Protein AF-A0A252CQ35-F1 (afdb_monomer)

Mean predicted aligned error: 10.53 Å

Structure (mmCIF, N/CA/C/O backbone):
data_AF-A0A252CQ35-F1
#
_entry.id   AF-A0A252CQ35-F1
#
loop_
_atom_site.group_PDB
_atom_site.id
_atom_site.type_symbol
_atom_site.label_atom_id
_atom_site.label_alt_id
_atom_site.label_comp_id
_atom_site.label_asym_id
_atom_site.label_entity_id
_atom_site.label_seq_id
_atom_site.pdbx_PDB_ins_code
_atom_site.Cartn_x
_atom_site.Cartn_y
_atom_site.Cartn_z
_atom_site.occupancy
_atom_site.B_iso_or_equiv
_atom_site.auth_seq_id
_atom_site.auth_comp_id
_atom_site.auth_asym_id
_atom_site.auth_atom_id
_atom_site.pdbx_PDB_model_num
ATOM 1 N N . MET A 1 1 ? -7.208 46.423 -4.625 1.00 32.00 1 MET A N 1
ATOM 2 C CA . MET A 1 1 ? -6.213 45.373 -4.926 1.00 32.00 1 MET A CA 1
ATOM 3 C C . MET A 1 1 ? -6.779 44.049 -4.444 1.00 32.00 1 MET A C 1
ATOM 5 O O . MET A 1 1 ? -6.640 43.701 -3.281 1.00 32.00 1 MET A O 1
ATOM 9 N N . THR A 1 2 ? -7.539 43.388 -5.306 1.00 29.42 2 THR A N 1
ATOM 10 C CA . THR A 1 2 ? -8.160 42.085 -5.059 1.00 29.42 2 THR A CA 1
ATOM 11 C C . THR A 1 2 ? -7.148 41.013 -5.438 1.00 29.42 2 THR A C 1
ATOM 13 O O . THR A 1 2 ? -6.734 40.934 -6.590 1.00 29.42 2 THR A O 1
ATOM 16 N N . ALA A 1 3 ? -6.681 40.258 -4.445 1.00 33.31 3 ALA A N 1
ATOM 17 C CA . ALA A 1 3 ? -5.779 39.139 -4.659 1.00 33.31 3 ALA A CA 1
ATOM 18 C C . ALA A 1 3 ? -6.553 38.004 -5.332 1.00 33.31 3 ALA A C 1
ATOM 20 O O . ALA A 1 3 ? -7.503 37.466 -4.763 1.00 33.31 3 ALA A O 1
ATOM 21 N N . ASP A 1 4 ? -6.141 37.682 -6.550 1.00 31.95 4 ASP A N 1
ATOM 22 C CA . ASP A 1 4 ? -6.621 36.543 -7.311 1.00 31.95 4 ASP A CA 1
ATOM 23 C C . ASP A 1 4 ? -6.099 35.270 -6.629 1.00 31.95 4 ASP A C 1
ATOM 25 O O . ASP A 1 4 ? -4.898 34.985 -6.621 1.00 31.95 4 ASP A O 1
ATOM 29 N N . VAL A 1 5 ? -6.986 34.537 -5.956 1.00 37.34 5 VAL A N 1
ATOM 30 C CA . VAL A 1 5 ? -6.655 33.228 -5.388 1.00 37.34 5 VAL A CA 1
ATOM 31 C C . VAL A 1 5 ? -6.757 32.234 -6.533 1.00 37.34 5 VAL A C 1
ATOM 33 O O . VAL A 1 5 ? -7.799 31.622 -6.750 1.00 37.34 5 VAL A O 1
ATOM 36 N N . THR A 1 6 ? -5.669 32.078 -7.288 1.00 36.12 6 THR A N 1
ATOM 37 C CA . THR A 1 6 ? -5.527 30.973 -8.236 1.00 36.12 6 THR A CA 1
ATOM 38 C C . THR A 1 6 ? -5.576 29.673 -7.437 1.00 36.12 6 THR A C 1
ATOM 40 O O . THR A 1 6 ? -4.592 29.251 -6.825 1.00 36.12 6 THR A O 1
ATOM 43 N N . THR A 1 7 ? -6.742 29.033 -7.402 1.00 37.03 7 THR A N 1
ATOM 44 C CA . THR A 1 7 ? -6.873 27.636 -7.002 1.00 37.03 7 THR A CA 1
ATOM 45 C C . THR A 1 7 ? -6.036 26.822 -7.976 1.00 37.03 7 THR A C 1
ATOM 47 O O . THR A 1 7 ? -6.460 26.563 -9.100 1.00 37.03 7 THR A O 1
ATOM 50 N N . ALA A 1 8 ? -4.814 26.478 -7.577 1.00 40.88 8 ALA A N 1
ATOM 51 C CA . ALA A 1 8 ? -3.984 25.550 -8.319 1.00 40.88 8 ALA A CA 1
ATOM 52 C C . ALA A 1 8 ? -4.738 24.218 -8.392 1.00 40.88 8 ALA A C 1
ATOM 54 O O . ALA A 1 8 ? -4.815 23.488 -7.403 1.00 40.88 8 ALA A O 1
ATOM 55 N N . THR A 1 9 ? -5.339 23.931 -9.547 1.00 48.03 9 THR A N 1
ATOM 56 C CA . THR A 1 9 ? -5.836 22.597 -9.872 1.00 48.03 9 THR A CA 1
ATOM 57 C C . THR A 1 9 ? -4.665 21.643 -9.661 1.00 48.03 9 THR A C 1
ATOM 59 O O . THR A 1 9 ? -3.623 21.840 -10.292 1.00 48.03 9 THR A O 1
ATOM 62 N N . PRO A 1 10 ? -4.760 20.668 -8.742 1.00 55.09 10 PRO A N 1
ATOM 63 C CA . PRO A 1 10 ? -3.650 19.765 -8.507 1.00 55.09 10 PRO A CA 1
ATOM 64 C C . PRO A 1 10 ? -3.379 19.023 -9.811 1.00 55.09 10 PRO A C 1
ATOM 66 O O . PRO A 1 10 ? -4.312 18.521 -10.441 1.00 55.09 10 PRO A O 1
ATOM 69 N N . ASP A 1 11 ? -2.118 18.979 -10.231 1.00 63.88 11 ASP A N 1
ATOM 70 C CA . ASP A 1 11 ? -1.722 18.264 -11.439 1.00 63.88 11 ASP A CA 1
ATOM 71 C C . ASP A 1 11 ? -1.770 16.747 -11.180 1.00 63.88 11 ASP A C 1
ATOM 73 O O . ASP A 1 11 ? -0.770 16.068 -10.937 1.00 63.88 11 ASP A O 1
ATOM 77 N N . PHE A 1 12 ? -2.993 16.212 -11.167 1.00 79.56 12 PHE A N 1
ATOM 78 C CA . PHE A 1 12 ? -3.287 14.787 -11.050 1.00 79.56 12 PHE A CA 1
ATOM 79 C C . PHE A 1 12 ? -2.938 14.019 -12.336 1.00 79.56 12 PHE A C 1
ATOM 81 O O . PHE A 1 12 ? -3.020 12.783 -12.348 1.00 79.56 12 PHE A O 1
ATOM 88 N N . ALA A 1 13 ? -2.537 14.711 -13.412 1.00 86.50 13 ALA A N 1
ATOM 89 C CA . ALA A 1 13 ? -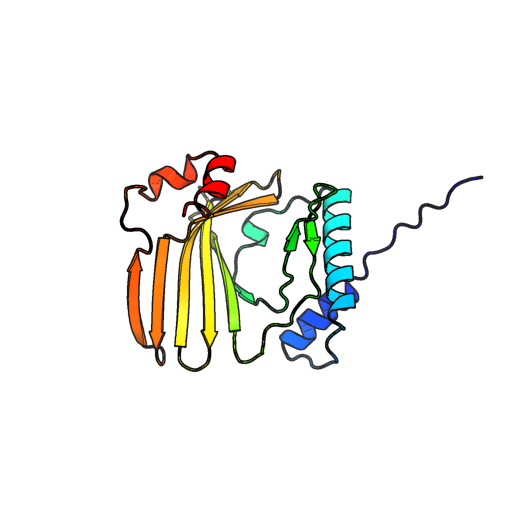2.170 14.073 -14.670 1.00 86.50 13 ALA A CA 1
ATOM 90 C C . ALA A 1 13 ? -0.930 13.192 -14.485 1.00 86.50 13 ALA A C 1
ATOM 92 O O . ALA A 1 13 ? -0.919 12.057 -14.959 1.00 86.50 13 ALA A O 1
ATOM 93 N N . ALA A 1 14 ? 0.055 13.643 -13.699 1.00 89.19 14 ALA A N 1
ATOM 94 C CA . ALA A 1 14 ? 1.239 12.845 -13.374 1.00 89.19 14 ALA A CA 1
ATOM 95 C C . ALA A 1 14 ? 0.885 11.539 -12.632 1.00 89.19 14 ALA A C 1
ATOM 97 O O . ALA A 1 14 ? 1.401 10.473 -12.976 1.00 89.19 14 ALA A O 1
ATOM 98 N N . LEU A 1 15 ? -0.036 11.588 -11.658 1.00 90.88 15 LEU A N 1
ATOM 99 C CA . LEU A 1 15 ? -0.482 10.392 -10.927 1.00 90.88 15 LEU A CA 1
ATOM 100 C C . LEU A 1 15 ? -1.236 9.419 -11.843 1.00 90.88 15 LEU A C 1
ATOM 102 O O . LEU A 1 15 ? -0.993 8.211 -11.798 1.00 90.88 15 LEU A O 1
ATOM 106 N N . SER A 1 16 ? -2.108 9.949 -12.703 1.00 90.19 16 SER A N 1
ATOM 107 C CA . SER A 1 16 ? -2.887 9.162 -13.667 1.00 90.19 16 SER A CA 1
ATOM 108 C C . SER A 1 16 ? -1.983 8.501 -14.712 1.00 90.19 16 SER A C 1
ATOM 110 O O . SER A 1 16 ? -2.096 7.301 -14.961 1.00 90.19 16 SER A O 1
ATOM 112 N N . GLN A 1 17 ? -1.015 9.247 -15.249 1.00 90.69 17 GLN A N 1
ATOM 113 C CA . GLN A 1 17 ? -0.009 8.746 -16.184 1.00 90.69 17 GLN A CA 1
ATOM 114 C C . GLN A 1 17 ? 0.849 7.642 -15.557 1.00 90.69 17 GLN A C 1
ATOM 116 O O . GLN A 1 17 ? 1.086 6.604 -16.183 1.00 90.69 17 GLN A O 1
ATOM 121 N N . ALA A 1 18 ? 1.308 7.830 -14.315 1.00 90.62 18 ALA A N 1
ATOM 122 C CA . ALA A 1 18 ? 2.063 6.802 -13.607 1.00 90.62 18 ALA A CA 1
ATOM 123 C C . ALA A 1 18 ? 1.224 5.529 -13.408 1.00 90.62 18 ALA A C 1
ATOM 125 O O . ALA A 1 18 ? 1.717 4.430 -13.667 1.00 90.62 18 ALA A O 1
ATOM 126 N N . ALA A 1 19 ? -0.046 5.661 -13.010 1.00 89.00 19 ALA A N 1
ATOM 127 C CA . ALA A 1 19 ? -0.948 4.524 -12.842 1.00 89.00 19 ALA A CA 1
ATOM 128 C C . ALA A 1 19 ? -1.164 3.750 -14.156 1.00 89.00 19 ALA A C 1
ATOM 130 O O . ALA A 1 19 ? -1.002 2.528 -14.161 1.00 89.00 19 ALA A O 1
ATOM 131 N N . ALA A 1 20 ? -1.445 4.445 -15.263 1.00 89.75 20 ALA A N 1
ATOM 132 C CA . ALA A 1 20 ? -1.596 3.852 -16.596 1.00 89.75 20 ALA A CA 1
ATOM 133 C C . ALA A 1 20 ? -0.328 3.095 -17.032 1.00 89.75 20 ALA A C 1
ATOM 135 O O . ALA A 1 20 ? -0.372 1.918 -17.404 1.00 89.75 20 ALA A O 1
ATOM 136 N N . THR A 1 21 ? 0.843 3.716 -16.856 1.00 89.19 21 THR A N 1
ATOM 137 C CA . THR A 1 21 ? 2.128 3.096 -17.215 1.00 89.19 21 THR A CA 1
ATOM 138 C C . THR A 1 21 ? 2.398 1.820 -16.398 1.00 89.19 21 THR A C 1
ATOM 140 O O . THR A 1 21 ? 2.922 0.834 -16.924 1.00 89.19 21 THR A O 1
ATOM 143 N N . TYR A 1 22 ? 2.010 1.792 -15.115 1.00 85.44 22 TYR A N 1
ATOM 144 C CA . TYR A 1 22 ? 2.132 0.603 -14.255 1.00 85.44 22 TYR A CA 1
ATOM 145 C C . TYR A 1 22 ? 1.110 -0.500 -14.560 1.00 85.44 22 TYR A C 1
ATOM 147 O O . TYR A 1 22 ? 1.371 -1.666 -14.240 1.00 85.44 22 TYR A O 1
ATOM 155 N N . ARG A 1 23 ? -0.026 -0.153 -15.178 1.00 86.12 23 ARG A N 1
ATOM 156 C CA . ARG A 1 23 ? -1.028 -1.105 -15.687 1.00 86.12 23 ARG A CA 1
ATOM 157 C C . ARG A 1 23 ? -0.645 -1.718 -17.035 1.00 86.12 23 ARG A C 1
ATOM 159 O O . ARG A 1 23 ? -1.243 -2.710 -17.427 1.00 86.12 23 ARG A O 1
ATOM 166 N N . GLY A 1 24 ? 0.392 -1.195 -17.690 1.00 84.69 24 GLY A N 1
ATOM 167 C CA . GLY A 1 24 ? 0.879 -1.703 -18.974 1.00 84.69 24 GLY A CA 1
ATOM 168 C C . GLY A 1 24 ? 0.328 -0.954 -20.186 1.00 84.69 24 GLY A C 1
ATOM 169 O O . GLY A 1 24 ? 0.585 -1.376 -21.305 1.00 84.69 24 GLY A O 1
ATOM 170 N N . GLU A 1 25 ? -0.347 0.179 -19.982 1.00 85.56 25 GLU A N 1
ATOM 171 C CA . GLU A 1 25 ? -0.936 1.012 -21.047 1.00 85.56 25 GLU A CA 1
ATOM 172 C C . GLU A 1 25 ? 0.122 1.804 -21.854 1.00 85.56 25 GLU A C 1
ATOM 174 O O . GLU A 1 25 ? -0.207 2.612 -22.716 1.00 85.56 25 GLU A O 1
ATOM 179 N N . GLY A 1 26 ? 1.413 1.556 -21.606 1.00 79.00 26 GLY A N 1
ATOM 180 C CA . GLY A 1 26 ? 2.525 2.259 -22.245 1.00 79.00 26 GLY A CA 1
ATOM 181 C C . GLY A 1 26 ? 2.774 3.651 -21.657 1.00 79.00 26 GLY A C 1
ATOM 182 O O . GLY A 1 26 ? 2.196 4.035 -20.645 1.00 79.00 26 GLY A O 1
ATOM 183 N N . GLY A 1 27 ? 3.694 4.395 -22.272 1.00 84.50 27 GLY A N 1
ATOM 184 C CA . GLY A 1 27 ? 4.054 5.751 -21.851 1.00 84.50 27 GLY A CA 1
ATOM 185 C C . GLY A 1 27 ? 5.332 5.853 -21.014 1.00 84.50 27 GLY A C 1
ATOM 186 O O . GLY A 1 27 ? 5.916 4.869 -20.552 1.00 84.50 27 GLY A O 1
ATOM 187 N N . LYS A 1 28 ? 5.810 7.091 -20.863 1.00 88.00 28 LYS A N 1
ATOM 188 C CA . LYS A 1 28 ? 6.996 7.421 -20.067 1.00 88.00 28 LYS A CA 1
ATOM 189 C C . LYS A 1 28 ? 6.586 7.621 -18.611 1.00 88.00 28 LYS A C 1
ATOM 191 O O . LYS A 1 28 ? 5.657 8.381 -18.346 1.00 88.00 28 LYS A O 1
ATOM 196 N N . LEU A 1 29 ? 7.303 6.994 -17.675 1.00 89.38 29 LEU A N 1
ATOM 197 C CA . LEU A 1 29 ? 7.096 7.269 -16.254 1.00 89.38 29 LEU A CA 1
ATOM 198 C C . LEU A 1 29 ? 7.465 8.732 -15.949 1.00 89.38 29 LEU A C 1
ATOM 200 O O . LEU A 1 29 ? 8.538 9.183 -16.372 1.00 89.38 29 LEU A O 1
ATOM 204 N N . PRO A 1 30 ? 6.631 9.454 -15.182 1.00 91.44 30 PRO A N 1
ATOM 205 C CA . PRO A 1 30 ? 6.998 10.746 -14.617 1.00 91.44 30 PRO A CA 1
ATOM 206 C C . PRO A 1 30 ? 8.313 10.676 -13.836 1.00 91.44 30 PRO A C 1
ATOM 208 O O . PRO A 1 30 ? 8.673 9.628 -13.288 1.00 91.44 30 PRO A O 1
ATOM 211 N N . SER A 1 31 ? 9.033 11.793 -13.730 1.00 91.38 31 SER A N 1
ATOM 212 C CA . SER A 1 31 ? 10.209 11.838 -12.857 1.00 91.38 31 SER A CA 1
ATOM 213 C C . SER A 1 31 ? 9.799 11.629 -11.393 1.00 91.38 31 SER A C 1
ATOM 215 O O . SER A 1 31 ? 8.688 11.965 -10.985 1.00 91.38 31 SER A O 1
ATOM 217 N N . ALA A 1 32 ? 10.706 11.081 -10.580 1.00 90.12 32 ALA A N 1
ATOM 218 C CA . ALA A 1 32 ? 10.430 10.855 -9.161 1.00 90.12 32 ALA A CA 1
ATOM 219 C C . ALA A 1 32 ? 10.113 12.164 -8.414 1.00 90.12 32 ALA A C 1
ATOM 221 O O . ALA A 1 32 ? 9.243 12.172 -7.551 1.00 90.12 32 ALA A O 1
ATOM 222 N N . SER A 1 33 ? 10.753 13.281 -8.787 1.00 88.31 33 SER A N 1
ATOM 223 C CA . SER A 1 33 ? 10.445 14.601 -8.225 1.00 88.31 33 SER A CA 1
ATOM 224 C C . SER A 1 33 ? 9.022 15.047 -8.561 1.00 88.31 33 SER A C 1
ATOM 226 O O . SER A 1 33 ? 8.286 15.419 -7.655 1.00 88.31 33 SER A O 1
ATOM 228 N N . LEU A 1 34 ? 8.603 14.914 -9.827 1.00 90.44 34 LEU A N 1
ATOM 229 C CA . LEU A 1 34 ? 7.249 15.273 -10.256 1.00 90.44 34 LEU A CA 1
ATOM 230 C C . LEU A 1 34 ? 6.195 14.417 -9.540 1.00 90.44 34 LEU A C 1
ATOM 232 O O . LEU A 1 34 ? 5.158 14.932 -9.136 1.00 90.44 34 LEU A O 1
ATOM 236 N N . MET A 1 35 ? 6.475 13.127 -9.320 1.00 90.81 35 MET A N 1
ATOM 237 C CA . MET A 1 35 ? 5.600 12.258 -8.525 1.00 90.81 35 MET A CA 1
ATOM 238 C C . MET A 1 35 ? 5.479 12.712 -7.075 1.00 90.81 35 MET A C 1
ATOM 240 O O . MET A 1 35 ? 4.375 12.729 -6.538 1.00 90.81 35 MET A O 1
ATOM 244 N N . VAL A 1 36 ? 6.594 13.061 -6.429 1.00 90.06 36 VAL A N 1
ATOM 245 C CA . VAL A 1 36 ? 6.581 13.556 -5.044 1.00 90.06 36 VAL A CA 1
ATOM 246 C C . VAL A 1 36 ? 5.761 14.841 -4.948 1.00 90.06 36 VAL A C 1
ATOM 248 O O . VAL A 1 36 ? 4.910 14.949 -4.064 1.00 90.06 36 VAL A O 1
ATOM 251 N N . ASP A 1 37 ? 5.960 15.776 -5.874 1.00 89.12 37 ASP A N 1
ATOM 252 C CA . ASP A 1 37 ? 5.226 17.042 -5.898 1.00 89.12 37 ASP A CA 1
ATOM 253 C C . ASP A 1 37 ? 3.726 16.825 -6.141 1.00 89.12 37 ASP A C 1
ATOM 255 O O . ASP A 1 37 ? 2.899 17.397 -5.426 1.00 89.12 37 ASP A O 1
ATOM 259 N N . ALA A 1 38 ? 3.363 15.935 -7.071 1.00 90.88 38 ALA A N 1
ATOM 260 C CA . ALA A 1 38 ? 1.972 15.580 -7.344 1.00 90.88 38 ALA A CA 1
ATOM 261 C C . ALA A 1 38 ? 1.296 14.891 -6.143 1.00 90.88 38 ALA A C 1
ATOM 263 O O . ALA A 1 38 ? 0.154 15.212 -5.810 1.00 90.88 38 ALA A O 1
ATOM 264 N N . LEU A 1 39 ? 1.999 13.993 -5.440 1.00 89.75 39 LEU A N 1
ATOM 265 C CA . LEU A 1 39 ? 1.499 13.359 -4.212 1.00 89.75 39 LEU A CA 1
ATOM 266 C C . LEU A 1 39 ? 1.284 14.384 -3.090 1.00 89.75 39 LEU A C 1
ATOM 268 O O . LEU A 1 39 ? 0.246 14.367 -2.429 1.00 89.75 39 LEU A O 1
ATOM 272 N N . LEU A 1 40 ? 2.227 15.312 -2.901 1.00 89.19 40 LEU A N 1
ATOM 273 C CA . LEU A 1 40 ? 2.098 16.390 -1.918 1.00 89.19 40 LEU A CA 1
ATOM 274 C C . LEU A 1 40 ? 0.951 17.347 -2.264 1.00 89.19 40 LEU A C 1
ATOM 276 O O . LEU A 1 40 ? 0.242 17.806 -1.366 1.00 89.19 40 LEU A O 1
ATOM 280 N N . ALA A 1 41 ? 0.759 17.660 -3.547 1.00 89.12 41 ALA A N 1
ATOM 281 C CA . ALA A 1 41 ? -0.356 18.478 -4.012 1.00 89.12 41 ALA A CA 1
ATOM 282 C C . ALA A 1 41 ? -1.702 17.783 -3.755 1.00 89.12 41 ALA A C 1
ATOM 284 O O . ALA A 1 41 ? -2.610 18.409 -3.205 1.00 89.12 41 ALA A O 1
ATOM 285 N N . ALA A 1 42 ? -1.803 16.485 -4.058 1.00 88.06 42 ALA A N 1
ATOM 286 C CA . ALA A 1 42 ? -2.985 15.674 -3.776 1.00 88.06 42 ALA A CA 1
ATOM 287 C C . ALA A 1 42 ? -3.312 15.632 -2.272 1.00 88.06 42 ALA A C 1
ATOM 289 O O . ALA A 1 42 ? -4.462 15.833 -1.881 1.00 88.06 42 ALA A O 1
ATOM 290 N N . GLU A 1 43 ? -2.304 15.443 -1.414 1.00 86.31 43 GLU A N 1
ATOM 291 C CA . GLU A 1 43 ? -2.488 15.441 0.041 1.00 86.31 43 GLU A CA 1
ATOM 292 C C . GLU A 1 43 ? -2.976 16.804 0.560 1.00 86.31 43 GLU A C 1
ATOM 294 O O . GLU A 1 43 ? -3.907 16.873 1.371 1.00 86.31 43 GLU A O 1
ATOM 299 N N . LYS A 1 44 ? -2.374 17.903 0.085 1.00 88.25 44 LYS A N 1
ATOM 300 C CA . LYS A 1 44 ? -2.793 19.267 0.444 1.00 88.25 44 LYS A CA 1
ATOM 301 C C . LYS A 1 44 ? -4.232 19.538 0.013 1.00 88.25 44 LYS A C 1
ATOM 303 O O . LYS A 1 44 ? -5.008 20.036 0.829 1.00 88.25 44 LYS A O 1
ATOM 308 N N . ALA A 1 45 ? -4.592 19.179 -1.218 1.00 88.31 45 ALA A N 1
ATOM 309 C CA . ALA A 1 45 ? -5.941 19.358 -1.745 1.00 88.31 45 ALA A CA 1
ATOM 310 C C . ALA A 1 45 ? -6.973 18.565 -0.930 1.00 88.31 45 ALA A C 1
ATOM 312 O O . ALA A 1 45 ? -7.973 19.134 -0.492 1.00 88.31 45 ALA A O 1
ATOM 313 N N . ALA A 1 46 ? -6.691 17.293 -0.623 1.00 86.38 46 ALA A N 1
ATOM 314 C CA . ALA A 1 46 ? -7.575 16.457 0.188 1.00 86.38 46 ALA A CA 1
ATOM 315 C C . ALA A 1 46 ? -7.800 17.033 1.598 1.00 86.38 46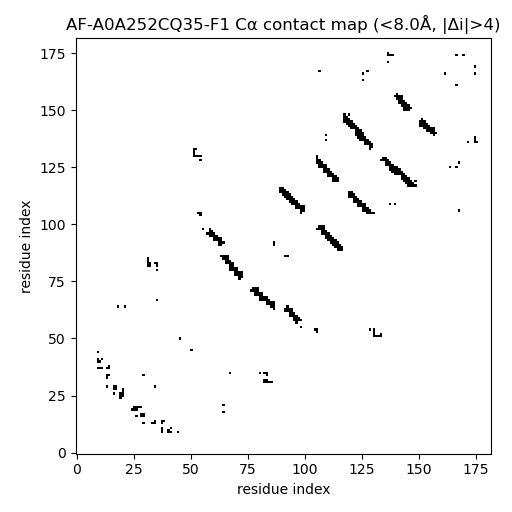 ALA A C 1
ATOM 317 O O . ALA A 1 46 ? -8.924 17.020 2.105 1.00 86.38 46 ALA A O 1
ATOM 318 N N . LYS A 1 47 ? -6.751 17.593 2.219 1.00 85.69 47 LYS A N 1
ATOM 319 C CA . LYS A 1 47 ? -6.842 18.272 3.523 1.00 85.69 47 LYS A CA 1
ATOM 320 C C . LYS A 1 47 ? -7.645 19.571 3.452 1.00 85.69 47 LYS A C 1
ATOM 322 O O . LYS A 1 47 ? -8.480 19.806 4.323 1.00 85.69 47 LYS A O 1
ATOM 327 N N . GLN A 1 48 ? -7.410 20.400 2.435 1.00 88.69 48 GLN A N 1
ATOM 328 C CA . GLN A 1 48 ? -8.133 21.663 2.233 1.00 88.69 48 GLN A CA 1
ATOM 329 C C . GLN A 1 48 ? -9.628 21.427 2.010 1.00 88.69 48 GLN A C 1
ATOM 331 O O . GLN A 1 48 ? -10.455 22.100 2.619 1.00 88.69 48 GLN A O 1
ATOM 336 N N . GLN A 1 49 ? -9.964 20.426 1.198 1.00 88.12 49 GLN A N 1
ATOM 337 C CA . GLN A 1 49 ? -11.342 20.043 0.892 1.00 88.12 49 GLN A CA 1
ATOM 338 C C . GLN A 1 49 ? -12.003 19.218 2.005 1.00 88.12 49 GLN A C 1
ATOM 340 O O . GLN A 1 49 ? -13.185 18.903 1.905 1.00 88.12 49 GLN A O 1
ATOM 345 N N . ARG A 1 50 ? -11.258 18.862 3.065 1.00 86.00 50 ARG A N 1
ATOM 346 C CA . ARG A 1 50 ? -11.716 17.993 4.163 1.00 86.00 50 ARG A CA 1
ATOM 347 C C . ARG A 1 50 ? -12.375 16.712 3.642 1.00 86.00 50 ARG A C 1
ATOM 349 O O . ARG A 1 50 ? -13.386 16.260 4.183 1.00 86.00 50 ARG A O 1
ATOM 356 N N . LEU A 1 51 ? -11.796 16.137 2.583 1.00 85.88 51 LEU A N 1
ATOM 357 C CA . LEU A 1 51 ? -12.304 14.903 1.995 1.00 85.88 51 LEU A CA 1
ATOM 358 C C . LEU A 1 51 ? -12.323 13.826 3.069 1.00 85.88 51 LEU A C 1
ATOM 360 O O . LEU A 1 51 ? -11.331 13.612 3.766 1.00 85.88 51 LEU A O 1
ATOM 364 N N . THR A 1 52 ? -13.465 13.173 3.211 1.00 84.31 52 THR A N 1
ATOM 365 C CA . THR A 1 52 ? -13.651 12.064 4.140 1.00 84.31 52 THR A CA 1
ATOM 366 C C . THR A 1 52 ? -13.916 10.837 3.289 1.00 84.31 52 THR A C 1
ATOM 368 O O . THR A 1 52 ? -14.818 10.870 2.453 1.00 84.31 52 THR A O 1
ATOM 371 N N . TYR A 1 53 ? -13.114 9.791 3.449 1.00 85.38 53 TYR A N 1
ATOM 372 C CA . TYR A 1 53 ? -13.312 8.549 2.709 1.00 85.38 53 TYR A CA 1
ATOM 373 C C . TYR A 1 53 ? -14.053 7.544 3.585 1.00 85.38 53 TYR A C 1
ATOM 375 O O . TYR A 1 53 ? -13.934 7.567 4.811 1.00 85.38 53 TYR A O 1
ATOM 383 N N . ASN A 1 54 ? -14.830 6.668 2.955 1.00 86.94 54 ASN A N 1
ATOM 384 C CA . ASN A 1 54 ? -15.409 5.509 3.625 1.00 86.94 54 ASN A CA 1
A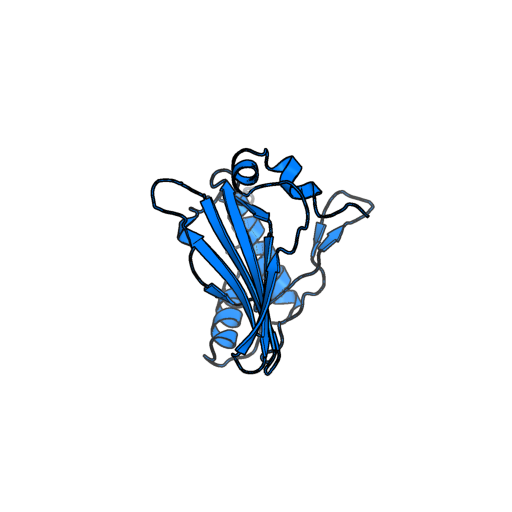TOM 385 C C . ASN A 1 54 ? -14.428 4.339 3.538 1.00 86.94 54 ASN A C 1
ATOM 387 O O . ASN A 1 54 ? -13.609 4.275 2.620 1.00 86.94 54 ASN A O 1
ATOM 391 N N . PHE A 1 55 ? -14.518 3.399 4.483 1.00 87.12 55 PHE A N 1
ATOM 392 C CA . PHE A 1 55 ? -13.655 2.215 4.463 1.00 87.12 55 PHE A CA 1
ATOM 393 C C . PHE A 1 55 ? -13.830 1.402 3.174 1.00 87.12 55 PHE A C 1
ATOM 395 O O . PHE A 1 55 ? -12.846 0.914 2.628 1.00 87.12 55 PHE A O 1
ATOM 402 N N . ASP A 1 56 ? -15.046 1.358 2.628 1.00 88.75 56 ASP A N 1
ATOM 403 C CA . ASP A 1 56 ? -15.357 0.665 1.373 1.00 88.75 56 ASP A CA 1
ATOM 404 C C . ASP A 1 56 ? -14.534 1.182 0.188 1.00 88.75 56 ASP A C 1
ATOM 406 O O . ASP A 1 56 ? -14.193 0.420 -0.710 1.00 88.75 56 ASP A O 1
ATOM 410 N N . SER A 1 57 ? -14.129 2.457 0.207 1.00 88.94 57 SER A N 1
ATOM 411 C CA . SER A 1 57 ? -13.247 3.029 -0.817 1.00 88.94 57 SER A CA 1
ATOM 412 C C . SER A 1 57 ? -11.818 2.479 -0.760 1.00 88.94 57 SER A C 1
ATOM 414 O O . SER A 1 57 ? -11.067 2.649 -1.717 1.00 88.94 57 SER A O 1
ATOM 416 N N . LEU A 1 58 ? -11.425 1.851 0.352 1.00 88.56 58 LEU A N 1
ATOM 417 C CA . LEU A 1 58 ? -10.130 1.190 0.526 1.00 88.56 58 LEU A CA 1
ATOM 418 C C . LEU A 1 58 ? -10.199 -0.309 0.214 1.00 88.56 58 LEU A C 1
ATOM 420 O O . LEU A 1 58 ? -9.154 -0.912 -0.026 1.00 88.56 58 LEU A O 1
ATOM 424 N N . VAL A 1 59 ? -11.387 -0.920 0.216 1.00 91.31 59 VAL A N 1
ATOM 425 C CA . VAL A 1 59 ? -11.551 -2.363 -0.005 1.00 91.31 59 VAL A CA 1
ATOM 426 C C . VAL A 1 59 ? -11.054 -2.750 -1.397 1.00 91.31 59 VAL A C 1
ATOM 428 O O . VAL A 1 59 ? -11.349 -2.101 -2.397 1.00 91.31 59 VAL A O 1
ATOM 431 N N . GLY A 1 60 ? -10.275 -3.827 -1.457 1.00 93.12 60 GLY A N 1
ATOM 432 C CA . GLY A 1 60 ? -9.683 -4.329 -2.690 1.00 93.12 60 GLY A CA 1
ATOM 433 C C . GLY A 1 60 ? -8.182 -4.555 -2.574 1.00 93.12 60 GLY A C 1
ATOM 434 O O . GLY A 1 60 ? -7.607 -4.571 -1.485 1.00 93.12 60 GLY A O 1
ATOM 435 N N . LYS A 1 61 ? -7.543 -4.772 -3.725 1.00 94.00 61 LYS A N 1
ATOM 436 C CA . LYS A 1 61 ? -6.110 -5.050 -3.839 1.00 94.00 61 LYS A CA 1
ATOM 437 C C . LYS A 1 61 ? -5.422 -3.918 -4.589 1.00 94.00 61 LYS A C 1
ATOM 439 O O . LYS A 1 61 ? -5.694 -3.676 -5.761 1.00 94.00 61 LYS A O 1
ATOM 444 N N . TRP A 1 62 ? -4.477 -3.279 -3.922 1.00 92.88 62 TRP A N 1
ATOM 445 C CA . TRP A 1 62 ? -3.742 -2.125 -4.409 1.00 92.88 62 TRP A CA 1
ATOM 446 C C . TRP A 1 62 ? -2.300 -2.516 -4.683 1.00 92.88 62 TRP A C 1
ATOM 448 O O . TRP A 1 62 ? -1.644 -3.137 -3.848 1.00 92.88 62 TRP A O 1
ATOM 458 N N . ARG A 1 63 ? -1.788 -2.146 -5.854 1.00 90.94 63 ARG A N 1
ATOM 459 C CA . ARG A 1 63 ? -0.379 -2.334 -6.202 1.00 90.94 63 ARG A CA 1
ATOM 460 C C . ARG A 1 63 ? 0.420 -1.117 -5.754 1.00 90.94 63 ARG A C 1
ATOM 462 O O . ARG A 1 63 ? 0.080 0.009 -6.110 1.00 90.94 63 ARG A O 1
ATOM 469 N N . LEU A 1 64 ? 1.501 -1.340 -5.013 1.00 90.06 64 LEU A N 1
ATOM 470 C CA . LEU A 1 64 ? 2.436 -0.280 -4.662 1.00 90.06 64 LEU A CA 1
ATOM 471 C C . LEU A 1 64 ? 3.348 0.002 -5.861 1.00 90.06 64 LEU A C 1
ATOM 473 O O . LEU A 1 64 ? 4.157 -0.837 -6.254 1.00 90.06 64 LEU A O 1
ATOM 477 N N . CYS A 1 65 ? 3.206 1.192 -6.439 1.00 90.00 65 CYS A N 1
ATOM 478 C CA . CYS A 1 65 ? 3.965 1.611 -7.621 1.00 90.00 65 CYS A CA 1
ATOM 479 C C . CYS A 1 65 ? 5.118 2.560 -7.271 1.00 90.00 65 CYS A C 1
ATOM 481 O O . CYS A 1 65 ? 6.154 2.560 -7.929 1.00 90.00 65 CYS A O 1
ATOM 483 N N . PHE A 1 66 ? 4.954 3.375 -6.231 1.00 90.81 66 PHE A N 1
ATOM 484 C CA . PHE A 1 66 ? 5.913 4.401 -5.837 1.00 90.81 66 PHE A CA 1
ATOM 485 C C . PHE A 1 66 ? 5.957 4.508 -4.317 1.00 90.81 66 PHE A C 1
ATOM 487 O O . PHE A 1 66 ? 4.915 4.474 -3.665 1.00 90.81 66 PHE A O 1
ATOM 494 N N . ALA A 1 67 ? 7.156 4.633 -3.760 1.00 87.25 67 ALA A N 1
ATOM 495 C CA . ALA A 1 67 ? 7.375 4.759 -2.328 1.00 87.25 67 ALA A CA 1
ATOM 496 C C . ALA A 1 67 ? 8.249 5.977 -2.035 1.00 87.25 67 ALA A C 1
ATOM 498 O O . ALA A 1 67 ? 9.267 6.201 -2.687 1.00 87.25 67 ALA A O 1
ATOM 499 N N . THR A 1 68 ? 7.883 6.747 -1.016 1.00 85.81 68 THR A N 1
ATOM 500 C CA . THR A 1 68 ? 8.666 7.890 -0.541 1.00 85.81 68 THR A CA 1
ATOM 501 C C . THR A 1 68 ? 9.066 7.649 0.901 1.00 85.81 68 THR A C 1
ATOM 503 O O . THR A 1 68 ? 8.207 7.429 1.752 1.00 85.81 68 THR A O 1
ATOM 506 N N . GLY A 1 69 ? 10.362 7.717 1.200 1.00 77.00 69 GLY A N 1
ATOM 507 C CA . GLY A 1 69 ? 10.805 7.763 2.590 1.00 77.00 69 GLY A CA 1
ATOM 508 C C . GLY A 1 69 ? 10.362 9.066 3.255 1.00 77.00 69 GLY A C 1
ATOM 509 O O . GLY A 1 69 ? 10.206 10.087 2.589 1.00 77.00 69 GLY A O 1
ATOM 510 N N . THR A 1 70 ? 10.202 9.057 4.571 1.00 69.94 70 THR A N 1
ATOM 511 C CA . THR A 1 70 ? 9.939 10.262 5.365 1.00 69.94 70 THR A CA 1
ATOM 512 C C . THR A 1 70 ? 11.173 10.613 6.184 1.00 69.94 70 THR A C 1
ATOM 514 O O . THR A 1 70 ? 11.668 9.778 6.941 1.00 69.94 70 THR A O 1
ATOM 517 N N . ARG A 1 71 ? 11.673 11.848 6.083 1.00 63.56 71 ARG A N 1
ATOM 518 C CA . ARG A 1 71 ? 12.748 12.357 6.943 1.00 63.56 71 ARG A CA 1
ATOM 519 C C . ARG A 1 71 ? 12.168 13.355 7.937 1.00 63.56 71 ARG A C 1
ATOM 521 O O . ARG A 1 71 ? 11.631 14.392 7.552 1.00 63.56 71 ARG A O 1
ATOM 528 N N . LYS A 1 72 ? 12.301 13.055 9.231 1.00 54.12 72 LYS A N 1
ATOM 529 C CA . LYS A 1 72 ? 11.932 13.984 10.306 1.00 54.12 72 LYS A CA 1
ATOM 530 C C . LYS A 1 72 ? 12.928 15.144 10.316 1.00 54.12 72 LYS A C 1
ATOM 532 O O . LYS A 1 72 ? 14.136 14.929 10.451 1.00 54.12 72 LYS A O 1
ATOM 537 N N . VAL A 1 73 ? 12.445 16.373 10.160 1.00 57.16 73 VAL A N 1
ATOM 538 C CA . VAL A 1 73 ? 13.307 17.557 10.228 1.00 57.16 73 VAL A CA 1
ATOM 539 C C . VAL A 1 73 ? 13.545 17.891 11.696 1.00 57.16 73 VAL A C 1
ATOM 541 O O . VAL A 1 73 ? 12.627 18.250 12.423 1.00 57.16 73 VAL A O 1
ATOM 544 N N . ARG A 1 74 ? 14.799 17.774 12.152 1.00 49.09 74 ARG A N 1
ATOM 545 C CA . ARG A 1 74 ? 15.170 17.980 13.567 1.00 49.09 74 ARG A CA 1
ATOM 546 C C . ARG A 1 74 ? 14.916 19.406 14.090 1.00 49.09 74 ARG A C 1
ATOM 548 O O . ARG A 1 74 ? 14.893 19.586 15.296 1.00 49.09 74 ARG A O 1
ATOM 555 N N . LYS A 1 75 ? 14.741 20.414 13.221 1.00 50.19 75 LYS A N 1
ATOM 556 C CA . LYS A 1 75 ? 14.662 21.840 13.617 1.00 50.19 75 LYS A CA 1
ATOM 557 C C . LYS A 1 75 ? 13.276 22.494 13.526 1.00 50.19 75 LYS A C 1
ATOM 559 O O . LYS A 1 75 ? 13.083 23.572 14.068 1.00 50.19 75 LYS A O 1
ATOM 564 N N . ARG A 1 76 ? 12.315 21.877 12.845 1.00 50.75 76 ARG A N 1
ATOM 565 C CA . ARG A 1 76 ? 10.918 22.331 12.732 1.00 50.75 76 ARG A CA 1
ATOM 566 C C . ARG A 1 76 ? 10.119 21.050 12.627 1.00 50.75 76 ARG A C 1
ATOM 568 O O . ARG A 1 76 ? 10.446 20.285 11.731 1.00 50.75 76 ARG A O 1
ATOM 575 N N . GLY A 1 77 ? 9.187 20.774 13.537 1.00 50.22 77 GLY A N 1
ATOM 576 C CA . GLY A 1 77 ? 8.483 19.488 13.685 1.00 50.22 77 GLY A CA 1
ATOM 577 C C . GLY A 1 77 ? 7.620 19.060 12.487 1.00 50.22 77 GLY A C 1
ATOM 578 O O . GLY A 1 77 ? 6.435 18.803 12.643 1.00 50.22 77 GLY A O 1
ATOM 579 N N . GLY A 1 78 ? 8.210 18.989 11.297 1.00 58.19 78 GLY A N 1
ATOM 580 C CA . GLY A 1 78 ? 7.612 18.597 10.036 1.00 58.19 78 GLY A CA 1
ATOM 581 C C . GLY A 1 78 ? 8.318 17.375 9.455 1.00 58.19 78 GLY A C 1
ATOM 582 O O . GLY A 1 78 ? 9.511 17.131 9.678 1.00 58.19 78 GLY A O 1
ATOM 583 N N . ILE A 1 79 ? 7.546 16.596 8.709 1.00 61.28 79 ILE A N 1
ATOM 584 C CA . ILE A 1 79 ? 8.018 15.452 7.939 1.00 61.28 79 ILE A CA 1
ATOM 585 C C . ILE A 1 79 ? 8.294 15.943 6.517 1.00 61.28 79 ILE A C 1
ATOM 587 O O . ILE A 1 79 ? 7.422 16.544 5.897 1.00 61.28 79 ILE A O 1
ATOM 591 N N . VAL A 1 80 ? 9.502 15.704 6.007 1.00 68.06 80 VAL A N 1
ATOM 592 C CA . VAL A 1 80 ? 9.853 15.968 4.604 1.00 68.06 80 VAL A CA 1
ATOM 593 C C . VAL A 1 80 ? 9.881 14.642 3.854 1.00 68.06 80 VAL A C 1
ATOM 595 O O . VAL A 1 80 ? 10.516 13.689 4.312 1.00 68.06 80 VAL A O 1
ATOM 598 N N . LEU A 1 81 ? 9.199 14.574 2.710 1.00 72.25 81 LEU A N 1
ATOM 599 C CA . LEU A 1 81 ? 9.287 13.428 1.806 1.00 72.25 81 LEU A CA 1
ATOM 600 C C . LEU A 1 81 ? 10.684 13.365 1.171 1.00 72.25 81 LEU A C 1
ATOM 602 O O . LEU A 1 81 ? 11.250 14.372 0.749 1.00 72.25 81 LEU A O 1
ATOM 606 N N . GLY A 1 82 ? 11.258 12.167 1.127 1.00 76.00 82 GLY A N 1
ATOM 607 C CA . GLY A 1 82 ? 12.497 11.880 0.414 1.00 76.00 82 GLY A CA 1
ATOM 608 C C . GLY A 1 82 ? 12.298 11.862 -1.104 1.00 76.00 82 GLY A C 1
ATOM 609 O O . GLY A 1 82 ? 11.194 12.031 -1.606 1.00 76.00 82 GLY A O 1
ATOM 610 N N . LYS A 1 83 ? 13.383 11.584 -1.839 1.00 79.88 83 LYS A N 1
ATOM 611 C CA . LYS A 1 83 ? 13.442 11.643 -3.315 1.00 79.88 83 LYS A CA 1
ATOM 612 C C . LYS A 1 83 ? 12.456 10.717 -4.051 1.00 79.88 83 LYS A C 1
ATOM 614 O O . LYS A 1 83 ? 12.242 10.909 -5.241 1.00 79.88 83 LYS A O 1
ATOM 619 N N . GLY A 1 84 ? 11.868 9.746 -3.350 1.00 85.19 84 GLY A N 1
ATOM 620 C CA . GLY A 1 84 ? 10.947 8.766 -3.913 1.00 85.19 84 GLY A CA 1
ATOM 621 C C . GLY A 1 84 ? 11.639 7.698 -4.762 1.00 85.19 84 GLY A C 1
ATOM 622 O O . GLY A 1 84 ? 12.708 7.923 -5.328 1.00 85.19 84 GLY A O 1
ATOM 623 N N . LEU A 1 85 ? 11.047 6.509 -4.818 1.00 88.81 85 LEU A N 1
ATOM 624 C CA . LEU A 1 85 ? 11.534 5.379 -5.599 1.00 88.81 85 LEU A CA 1
ATOM 625 C C . LEU A 1 85 ? 10.353 4.624 -6.205 1.00 88.81 85 LEU A C 1
ATOM 627 O O . LEU A 1 85 ? 9.375 4.308 -5.529 1.00 88.81 85 LEU A O 1
ATOM 631 N N . TYR A 1 86 ? 10.477 4.305 -7.486 1.00 90.00 86 TYR A N 1
ATOM 632 C CA . TYR A 1 86 ? 9.554 3.420 -8.177 1.00 90.00 86 TYR A CA 1
ATOM 633 C C . TYR A 1 86 ? 9.795 1.966 -7.784 1.00 90.00 86 TYR A C 1
ATOM 635 O O . TYR A 1 86 ? 10.943 1.520 -7.729 1.00 90.00 86 TYR A O 1
ATOM 643 N N . MET A 1 87 ? 8.719 1.218 -7.543 1.00 87.31 87 MET A N 1
ATOM 644 C CA . MET A 1 87 ? 8.853 -0.208 -7.272 1.00 87.31 87 MET A CA 1
ATOM 645 C C . MET A 1 87 ? 9.298 -0.954 -8.531 1.00 87.31 87 MET A C 1
ATOM 647 O O . MET A 1 87 ? 8.710 -0.772 -9.602 1.00 87.31 87 MET A O 1
ATOM 651 N N . PRO A 1 88 ? 10.320 -1.819 -8.434 1.00 83.25 88 PRO A N 1
ATOM 652 C CA . PRO A 1 88 ? 10.752 -2.587 -9.583 1.00 83.25 88 PRO A CA 1
ATOM 653 C C . PRO A 1 88 ? 9.640 -3.535 -10.036 1.00 83.25 88 PRO A C 1
ATOM 655 O O . PRO A 1 88 ? 8.973 -4.173 -9.225 1.00 83.25 88 PRO A O 1
ATOM 658 N N . LYS A 1 89 ? 9.465 -3.684 -11.355 1.00 79.62 89 LYS A N 1
ATOM 659 C CA . LYS A 1 89 ? 8.408 -4.538 -11.930 1.00 79.62 89 LYS A CA 1
ATOM 660 C C . LYS A 1 89 ? 8.499 -6.004 -11.484 1.00 79.62 89 LYS A C 1
ATOM 662 O O . LYS A 1 89 ? 7.475 -6.676 -11.456 1.00 79.62 89 LYS A O 1
ATOM 667 N N . PHE A 1 90 ? 9.698 -6.472 -11.127 1.00 79.62 90 PHE A N 1
ATOM 668 C CA . PHE A 1 90 ? 9.959 -7.830 -10.641 1.00 79.62 90 PHE A CA 1
ATOM 669 C C . PHE A 1 90 ? 9.672 -8.029 -9.142 1.00 79.62 90 PHE A C 1
ATOM 671 O O . PHE A 1 90 ? 9.667 -9.171 -8.686 1.00 79.62 90 PHE A O 1
ATOM 678 N N . ALA A 1 91 ? 9.446 -6.948 -8.384 1.00 82.19 91 ALA A N 1
ATOM 679 C CA . ALA A 1 91 ? 9.068 -6.993 -6.975 1.00 82.19 91 ALA A CA 1
ATOM 680 C C . ALA A 1 91 ? 7.646 -6.440 -6.815 1.00 82.19 91 ALA A C 1
ATOM 682 O O . ALA A 1 91 ? 7.432 -5.247 -6.589 1.00 82.19 91 ALA A O 1
ATOM 683 N N . ALA A 1 92 ? 6.648 -7.304 -6.994 1.00 85.25 92 ALA A N 1
ATOM 684 C CA . ALA A 1 92 ? 5.256 -6.886 -6.933 1.00 85.25 92 ALA A CA 1
ATOM 685 C C . ALA A 1 92 ? 4.801 -6.781 -5.471 1.00 85.25 92 ALA A C 1
ATOM 687 O O . ALA A 1 92 ? 4.455 -7.781 -4.838 1.00 85.25 92 ALA A O 1
ATOM 688 N N . ALA A 1 93 ? 4.803 -5.557 -4.948 1.00 91.81 93 ALA A N 1
ATOM 689 C CA . ALA A 1 93 ? 4.251 -5.231 -3.642 1.00 91.81 93 ALA A CA 1
ATOM 690 C C . ALA A 1 93 ? 2.762 -4.865 -3.760 1.00 91.81 93 ALA A C 1
ATOM 692 O O . ALA A 1 93 ? 2.371 -4.056 -4.606 1.00 91.81 93 ALA A O 1
ATOM 693 N N . HIS A 1 94 ? 1.934 -5.462 -2.910 1.00 93.88 94 HIS A N 1
ATOM 694 C CA . HIS A 1 94 ? 0.503 -5.220 -2.837 1.00 93.88 94 HIS A CA 1
ATOM 695 C C . HIS A 1 94 ? 0.071 -4.979 -1.399 1.00 93.88 94 HIS A C 1
ATOM 697 O O . HIS A 1 94 ? 0.515 -5.674 -0.490 1.00 93.88 94 HIS A O 1
ATOM 703 N N . ILE A 1 95 ? -0.855 -4.048 -1.226 1.00 94.25 95 ILE A N 1
ATOM 704 C CA . ILE A 1 95 ? -1.619 -3.877 0.003 1.00 94.25 95 ILE A CA 1
ATOM 705 C C . ILE A 1 95 ? -3.079 -4.208 -0.302 1.00 94.25 95 ILE A C 1
ATOM 707 O O . ILE A 1 95 ? -3.590 -3.843 -1.360 1.00 94.25 95 ILE A O 1
ATOM 711 N N . SER A 1 96 ? -3.746 -4.949 0.569 1.00 94.94 96 SER A N 1
ATOM 712 C CA . SER A 1 96 ? -5.144 -5.328 0.394 1.00 94.94 96 SER A CA 1
ATOM 713 C C . SER A 1 96 ? -5.950 -5.027 1.638 1.00 94.94 96 SER A C 1
ATOM 715 O O . SER A 1 96 ? -5.440 -5.183 2.745 1.00 94.94 96 SER A O 1
ATOM 717 N N . PHE A 1 97 ? -7.210 -4.665 1.439 1.00 94.12 97 PHE A N 1
ATOM 718 C CA . PHE A 1 97 ? -8.175 -4.467 2.509 1.00 94.12 97 PHE A CA 1
ATOM 719 C C . PHE A 1 97 ? -9.433 -5.273 2.220 1.00 94.12 97 PHE A C 1
ATOM 721 O O . PHE A 1 97 ? -9.929 -5.265 1.090 1.00 94.12 97 PHE A O 1
ATOM 728 N N . SER A 1 98 ? -9.949 -5.948 3.239 1.00 91.81 98 SER A N 1
ATOM 729 C CA . SER A 1 98 ? -11.214 -6.683 3.181 1.00 91.81 98 SER A CA 1
ATOM 730 C C . SER A 1 98 ? -12.079 -6.327 4.381 1.00 91.81 98 SER A C 1
ATOM 732 O O . SER A 1 98 ? -11.572 -6.216 5.494 1.00 91.81 98 SER A O 1
ATOM 734 N N . ALA A 1 99 ? -13.379 -6.140 4.160 1.00 87.81 99 ALA A N 1
ATOM 735 C CA . ALA A 1 99 ? -14.334 -5.859 5.226 1.00 87.81 99 ALA A CA 1
ATOM 736 C C . ALA A 1 99 ? -14.685 -7.128 6.013 1.00 87.81 99 ALA A C 1
ATOM 738 O O . ALA A 1 99 ? -14.853 -8.203 5.434 1.00 87.81 99 ALA A O 1
ATOM 739 N N . SER A 1 100 ? -14.805 -6.998 7.334 1.00 76.50 100 SER A N 1
ATOM 740 C CA . SER A 1 100 ? -15.213 -8.079 8.233 1.00 76.50 100 SER A CA 1
ATOM 741 C C . SER A 1 100 ? -16.709 -7.959 8.542 1.00 76.50 100 SER A C 1
ATOM 743 O O . SER A 1 100 ? -17.077 -7.413 9.569 1.00 76.50 100 SER A O 1
ATOM 745 N N . SER A 1 101 ? -17.574 -8.464 7.657 1.00 70.00 101 SER A N 1
ATOM 746 C CA . SER A 1 101 ? -19.046 -8.329 7.733 1.00 70.00 101 SER A CA 1
ATOM 747 C C . SER A 1 101 ? -19.581 -6.881 7.707 1.00 70.00 101 SER A C 1
ATOM 749 O O . SER A 1 101 ? -18.899 -5.927 8.065 1.00 70.00 101 SER A O 1
ATOM 751 N N . GLU A 1 102 ? -20.836 -6.701 7.287 1.00 58.81 102 GLU A N 1
ATOM 752 C CA . GLU A 1 102 ? -21.457 -5.369 7.165 1.00 58.81 102 GLU A CA 1
ATOM 753 C C . GLU A 1 102 ? -21.782 -4.706 8.517 1.00 58.81 102 GLU A C 1
ATOM 755 O O . GLU A 1 102 ? -22.000 -3.497 8.582 1.00 58.81 102 GLU A O 1
ATOM 760 N N . GLN A 1 103 ? -21.797 -5.474 9.612 1.00 53.97 103 GLN A N 1
ATOM 761 C CA . GLN A 1 103 ? -22.161 -4.971 10.943 1.00 53.97 103 GLN A CA 1
ATOM 762 C C . GLN A 1 103 ? -21.019 -4.199 11.625 1.00 53.97 103 GLN A C 1
ATOM 764 O O . GLN A 1 103 ? -21.259 -3.434 12.560 1.00 53.97 103 GLN A O 1
ATOM 769 N N . ASP A 1 104 ? -19.785 -4.341 11.137 1.00 65.75 104 ASP A N 1
ATOM 770 C CA . ASP A 1 104 ? -18.588 -3.746 11.723 1.00 65.75 104 ASP A CA 1
ATOM 771 C C . ASP A 1 104 ? -18.056 -2.574 10.877 1.00 65.75 104 ASP A C 1
ATOM 773 O O . ASP A 1 104 ? -16.971 -2.631 10.290 1.00 65.75 104 ASP A O 1
ATOM 777 N N . LEU A 1 105 ? -18.818 -1.475 10.824 1.00 71.50 105 LEU A N 1
ATOM 778 C CA . LEU A 1 105 ? -18.449 -0.262 10.084 1.00 71.50 105 LEU A CA 1
ATOM 779 C C . LEU A 1 105 ? -17.014 0.197 10.418 1.00 71.50 105 LEU A C 1
ATOM 781 O O . LEU A 1 105 ? -16.717 0.646 11.528 1.00 71.50 105 LEU A O 1
ATOM 785 N N . GLY A 1 106 ? -16.119 0.101 9.431 1.00 79.19 106 GLY A N 1
ATOM 786 C CA . GLY A 1 106 ? -14.718 0.508 9.550 1.00 79.19 106 GLY A CA 1
ATOM 787 C C . GLY A 1 106 ? -13.791 -0.516 10.209 1.00 79.19 106 GLY A C 1
ATOM 788 O O . GLY A 1 106 ? -12.683 -0.138 10.588 1.00 79.19 106 GLY A O 1
ATOM 789 N N . ARG A 1 107 ? -14.187 -1.784 10.360 1.00 88.88 107 ARG A N 1
ATOM 790 C CA . ARG A 1 107 ? -13.272 -2.885 10.706 1.00 88.88 107 ARG A CA 1
ATOM 791 C C . ARG A 1 107 ? -13.054 -3.800 9.504 1.00 88.88 107 ARG A C 1
ATOM 793 O O . ARG A 1 107 ? -13.882 -3.891 8.599 1.00 88.88 107 ARG A O 1
ATOM 800 N N . GLY A 1 108 ? -11.913 -4.469 9.493 1.00 90.19 108 GLY A N 1
ATOM 801 C CA . GLY A 1 108 ? -11.563 -5.384 8.426 1.00 90.19 108 GLY A CA 1
ATOM 802 C C . GLY A 1 108 ? -10.215 -6.038 8.646 1.00 90.19 108 GLY A C 1
ATOM 803 O O . GLY A 1 108 ? -9.663 -6.021 9.744 1.00 90.19 108 GLY A O 1
ATOM 804 N N . GLU A 1 109 ? -9.662 -6.576 7.573 1.00 92.19 109 GLU A N 1
ATOM 805 C CA . GLU A 1 109 ? -8.311 -7.119 7.550 1.00 92.19 109 GLU A CA 1
ATOM 806 C C . GLU A 1 109 ? -7.440 -6.331 6.580 1.00 92.19 109 GLU A C 1
ATOM 808 O O . GLU A 1 109 ? -7.894 -5.873 5.528 1.00 92.19 109 GLU A O 1
ATOM 813 N N . ILE A 1 110 ? -6.170 -6.186 6.945 1.00 94.12 110 ILE A N 1
ATOM 814 C CA . ILE A 1 110 ? -5.112 -5.717 6.062 1.00 94.12 110 ILE A CA 1
ATOM 815 C C . ILE A 1 110 ? -4.291 -6.917 5.590 1.00 94.12 110 ILE A C 1
ATOM 817 O O . ILE A 1 110 ? -3.990 -7.836 6.353 1.00 94.12 110 ILE A O 1
ATOM 821 N N . GLY A 1 111 ? -3.872 -6.880 4.332 1.00 95.12 111 GLY A N 1
ATOM 822 C CA . GLY A 1 111 ? -2.815 -7.728 3.802 1.00 95.12 111 GLY A CA 1
ATOM 823 C C . GLY A 1 111 ? -1.700 -6.875 3.220 1.00 95.12 111 GLY A C 1
ATOM 824 O O . GLY A 1 111 ? -1.971 -5.928 2.492 1.00 95.12 111 GLY A O 1
ATOM 825 N N . ASN A 1 112 ? -0.449 -7.212 3.510 1.00 94.56 112 ASN A N 1
ATOM 826 C CA . ASN A 1 112 ? 0.719 -6.675 2.820 1.00 94.56 112 ASN A CA 1
ATOM 827 C C . ASN A 1 112 ? 1.493 -7.844 2.215 1.00 94.56 112 ASN A C 1
ATOM 829 O O . ASN A 1 112 ? 1.894 -8.764 2.923 1.00 94.56 112 ASN A O 1
ATOM 833 N N . GLN A 1 113 ? 1.653 -7.840 0.901 1.00 95.06 113 GLN A N 1
ATOM 834 C CA . GLN A 1 113 ? 2.232 -8.942 0.152 1.00 95.06 113 GLN A CA 1
ATOM 835 C C . GLN A 1 113 ? 3.351 -8.429 -0.742 1.00 95.06 113 GLN A C 1
ATOM 837 O O . GLN A 1 113 ? 3.136 -7.527 -1.544 1.00 95.06 113 GLN A O 1
ATOM 842 N N . VAL A 1 114 ? 4.514 -9.066 -0.678 1.00 93.88 114 VAL A N 1
ATOM 843 C CA . VAL A 1 114 ? 5.636 -8.809 -1.582 1.00 93.88 114 VAL A CA 1
ATOM 844 C C . VAL A 1 114 ? 5.986 -10.103 -2.301 1.00 93.88 114 VAL A C 1
ATOM 846 O O . VAL A 1 114 ? 6.205 -11.138 -1.673 1.00 93.88 114 VAL A O 1
ATOM 849 N N . GLN A 1 115 ? 6.026 -10.045 -3.630 1.00 92.94 115 GLN A N 1
ATOM 850 C CA . GLN A 1 115 ? 6.468 -11.150 -4.473 1.00 92.94 115 GLN A CA 1
ATOM 851 C C . GLN A 1 115 ? 7.770 -10.786 -5.172 1.00 92.94 115 GLN A C 1
ATOM 853 O O . GLN A 1 115 ? 7.802 -9.798 -5.905 1.00 92.94 115 GLN A O 1
ATOM 858 N N . VAL A 1 116 ? 8.807 -11.600 -4.988 1.00 91.38 116 VAL A N 1
ATOM 859 C CA . VAL A 1 116 ? 10.088 -11.477 -5.695 1.00 91.38 116 VAL A CA 1
ATOM 860 C C . VAL A 1 116 ? 10.424 -12.832 -6.306 1.00 91.38 116 VAL A C 1
ATOM 862 O O . VAL A 1 116 ? 10.759 -13.786 -5.602 1.00 91.38 116 VAL A O 1
ATOM 865 N N . GLY A 1 117 ? 10.296 -12.930 -7.630 1.00 89.19 117 GLY A N 1
ATOM 866 C CA . GLY A 1 117 ? 10.463 -14.196 -8.345 1.00 89.19 117 GLY A CA 1
ATOM 867 C C . GLY A 1 117 ? 9.533 -15.294 -7.794 1.00 89.19 117 GLY A C 1
ATOM 868 O O . GLY A 1 117 ? 8.322 -15.069 -7.708 1.00 89.19 117 GLY A O 1
ATOM 869 N N . PRO A 1 118 ? 10.061 -16.476 -7.417 1.00 92.19 118 PRO A N 1
ATOM 870 C CA . PRO A 1 118 ? 9.251 -17.581 -6.906 1.00 92.19 118 PRO A CA 1
ATOM 871 C C . PRO A 1 118 ? 8.852 -17.421 -5.433 1.00 92.19 118 PRO A C 1
ATOM 873 O O . PRO A 1 118 ? 8.088 -18.250 -4.935 1.00 92.19 118 PRO A O 1
ATOM 876 N N . VAL A 1 119 ? 9.382 -16.412 -4.733 1.00 94.81 119 VAL A N 1
ATOM 877 C CA . VAL A 1 119 ? 9.149 -16.195 -3.303 1.00 94.81 119 VAL A CA 1
ATOM 878 C C . VAL A 1 119 ? 8.018 -15.192 -3.108 1.00 94.81 119 VAL A C 1
ATOM 880 O O . VAL A 1 119 ? 8.045 -14.081 -3.642 1.00 94.81 119 VAL A O 1
ATOM 883 N N . LEU A 1 120 ? 7.035 -15.583 -2.303 1.00 95.44 120 LEU A N 1
ATOM 884 C CA . LEU A 1 120 ? 5.947 -14.740 -1.835 1.00 95.44 120 LEU A CA 1
ATOM 885 C C . LEU A 1 120 ? 6.042 -14.594 -0.321 1.00 95.44 120 LEU A C 1
ATOM 887 O O . LEU A 1 120 ? 6.023 -15.598 0.386 1.00 95.44 120 LEU A O 1
ATOM 891 N N . VAL A 1 121 ? 6.055 -13.362 0.172 1.00 96.12 121 VAL A N 1
ATOM 892 C CA . VAL A 1 121 ? 5.864 -13.066 1.594 1.00 96.12 121 VAL A CA 1
ATOM 893 C C . VAL A 1 121 ? 4.556 -12.308 1.744 1.00 96.12 121 VAL A C 1
ATOM 895 O O . VAL A 1 121 ? 4.328 -11.324 1.040 1.00 96.12 121 VAL A O 1
ATOM 898 N N . LYS A 1 122 ? 3.690 -12.766 2.644 1.00 96.00 122 LYS A N 1
ATOM 899 C CA . LYS A 1 122 ? 2.405 -12.139 2.952 1.00 96.00 122 LYS A CA 1
ATOM 900 C C . LYS A 1 122 ? 2.283 -11.951 4.460 1.00 96.00 122 LYS A C 1
ATOM 902 O O . LYS A 1 122 ? 2.494 -12.889 5.218 1.00 96.00 122 LYS A O 1
ATOM 907 N N . LEU A 1 123 ? 1.926 -10.743 4.872 1.00 95.75 123 LEU A N 1
ATOM 908 C CA . LEU A 1 123 ? 1.586 -10.370 6.239 1.00 95.75 123 LEU A CA 1
ATOM 909 C C . LEU A 1 123 ? 0.102 -10.025 6.281 1.00 95.75 123 LEU A C 1
ATOM 911 O O . LEU A 1 123 ? -0.377 -9.312 5.397 1.00 95.75 123 LEU A O 1
ATOM 915 N N . THR A 1 124 ? -0.619 -10.504 7.287 1.00 94.75 124 THR A N 1
ATOM 916 C CA . THR A 1 124 ? -2.039 -10.178 7.478 1.00 94.75 124 THR A CA 1
ATOM 917 C C . THR A 1 124 ? -2.365 -9.893 8.933 1.00 94.75 124 THR A C 1
ATOM 919 O O . THR A 1 124 ? -1.660 -10.337 9.841 1.00 94.75 124 THR A O 1
ATOM 922 N N . GLY A 1 125 ? -3.451 -9.163 9.153 1.00 91.81 125 GLY A N 1
ATOM 923 C CA . GLY A 1 125 ? -4.017 -8.955 10.481 1.00 91.81 125 GLY A CA 1
ATOM 924 C C . GLY A 1 125 ? -5.158 -7.938 10.477 1.00 91.81 125 GLY A C 1
ATOM 925 O O . GLY A 1 125 ? -5.602 -7.529 9.400 1.00 91.81 125 GLY A O 1
ATOM 926 N N . PRO A 1 126 ? -5.679 -7.562 11.655 1.00 91.25 126 PRO A N 1
ATOM 927 C CA . PRO A 1 126 ? -6.841 -6.691 11.757 1.00 91.25 126 PRO A CA 1
ATOM 928 C C . PRO A 1 126 ? -6.527 -5.252 11.330 1.00 91.25 126 PRO A C 1
ATOM 930 O O . PRO A 1 126 ? -5.415 -4.745 11.501 1.00 91.25 126 PRO A O 1
ATOM 933 N N . ALA A 1 127 ? -7.546 -4.578 10.809 1.00 90.50 127 ALA A N 1
ATOM 934 C CA . ALA A 1 127 ? -7.523 -3.182 10.406 1.00 90.50 127 ALA A CA 1
ATOM 935 C C . ALA A 1 127 ? -8.756 -2.447 10.947 1.00 90.50 127 ALA A C 1
ATOM 937 O O . ALA A 1 127 ? -9.871 -2.965 10.933 1.00 90.50 127 ALA A O 1
ATOM 938 N N . LYS A 1 128 ? -8.557 -1.218 11.424 1.00 89.38 128 LYS A N 1
ATOM 939 C CA . LYS A 1 128 ? -9.597 -0.328 11.945 1.00 89.38 128 LYS A CA 1
ATOM 940 C C . LYS A 1 128 ? -9.449 1.052 11.321 1.00 89.38 128 LYS A C 1
ATOM 942 O O . LYS A 1 128 ? -8.425 1.714 11.482 1.00 89.38 128 LYS A O 1
ATOM 947 N N . TYR A 1 129 ? -10.489 1.500 10.640 1.00 88.62 129 TYR A N 1
ATOM 948 C CA . TYR A 1 129 ? -10.538 2.757 9.923 1.00 88.62 129 TYR A CA 1
ATOM 949 C C . TYR A 1 129 ? -11.449 3.769 10.624 1.00 88.62 129 TYR A C 1
ATOM 951 O O . TYR A 1 129 ? -12.641 3.546 10.826 1.00 88.62 129 TYR A O 1
ATOM 959 N N . LEU A 1 130 ? -10.883 4.918 10.989 1.00 84.88 130 LEU A N 1
ATOM 960 C CA . LEU A 1 130 ? -11.614 6.066 11.511 1.00 84.88 130 LEU A CA 1
ATOM 961 C C . LEU A 1 130 ? -11.909 7.056 10.383 1.00 84.88 130 LEU A C 1
ATOM 963 O O . LEU A 1 130 ? -11.141 8.003 10.177 1.00 84.88 130 LEU A O 1
ATOM 967 N N . GLY A 1 131 ? -13.052 6.885 9.713 1.00 78.44 131 GLY A N 1
ATOM 968 C CA . GLY A 1 131 ? -13.465 7.723 8.578 1.00 78.44 131 GLY A CA 1
ATOM 969 C C . GLY A 1 131 ? -13.355 9.224 8.850 1.00 78.44 131 GLY A C 1
ATOM 970 O O . GLY A 1 131 ? -12.674 9.928 8.118 1.00 78.44 131 GLY A O 1
ATOM 971 N N . LYS A 1 132 ? -13.866 9.711 9.994 1.00 78.12 132 LYS A N 1
ATOM 972 C CA . LYS A 1 132 ? -13.813 11.147 10.364 1.00 78.12 132 LYS A CA 1
ATOM 973 C C . LYS A 1 132 ? -12.408 11.766 10.359 1.00 78.12 132 LYS A C 1
ATOM 975 O O . LYS A 1 132 ? -12.291 12.983 10.266 1.00 78.12 132 LYS A O 1
ATOM 980 N N . LYS A 1 133 ? -11.354 10.964 10.537 1.00 80.69 133 LYS A N 1
ATOM 981 C CA . LYS A 1 133 ? -9.959 11.433 10.573 1.00 80.69 133 LYS A CA 1
ATOM 982 C C . LYS A 1 133 ? -9.121 10.892 9.410 1.00 80.69 133 LYS A C 1
ATOM 984 O O . LYS A 1 133 ? -7.932 11.192 9.360 1.00 80.69 133 LYS A O 1
ATOM 989 N N . ASN A 1 134 ? -9.710 10.086 8.519 1.00 84.38 134 ASN A N 1
ATOM 990 C CA . ASN A 1 134 ? -9.010 9.261 7.532 1.00 84.38 134 ASN A CA 1
ATOM 991 C C . ASN A 1 134 ? -7.820 8.489 8.135 1.00 84.38 134 ASN A C 1
ATOM 993 O O . ASN A 1 134 ? -6.767 8.367 7.511 1.00 84.38 134 ASN A O 1
ATOM 997 N N . LEU A 1 135 ? -7.962 8.008 9.375 1.00 86.88 135 LEU A N 1
ATOM 998 C CA . LEU A 1 135 ? -6.900 7.275 10.061 1.00 86.88 135 LEU A CA 1
ATOM 999 C C . LEU A 1 135 ? -7.148 5.782 9.950 1.00 86.88 135 LEU A C 1
ATOM 1001 O O . LEU A 1 135 ? -8.208 5.296 10.333 1.00 86.88 135 LEU A O 1
ATOM 1005 N N . LEU A 1 136 ? -6.138 5.066 9.482 1.00 88.94 136 LEU A N 1
ATOM 1006 C CA . LEU A 1 136 ? -6.123 3.617 9.424 1.00 88.94 136 LEU A CA 1
ATOM 1007 C C . LEU A 1 136 ? -5.152 3.099 10.489 1.00 88.94 136 LEU A C 1
ATOM 1009 O O . LEU A 1 136 ? -3.965 3.418 10.454 1.00 88.94 136 LEU A O 1
ATOM 1013 N N . ALA A 1 137 ? -5.663 2.310 11.426 1.00 89.56 137 ALA A N 1
ATOM 1014 C CA . ALA A 1 137 ? -4.865 1.527 12.356 1.00 89.56 137 ALA A CA 1
ATOM 1015 C C . ALA A 1 137 ? -4.870 0.068 11.906 1.00 89.56 137 ALA A C 1
ATOM 1017 O O . ALA A 1 137 ? -5.892 -0.433 11.440 1.00 89.56 137 ALA A O 1
ATOM 1018 N N . PHE A 1 138 ? -3.745 -0.614 12.051 1.00 90.25 138 PHE A N 1
ATOM 1019 C CA . PHE A 1 138 ? -3.618 -2.021 11.704 1.00 90.25 138 PHE A CA 1
ATOM 1020 C C . PHE A 1 138 ? -2.536 -2.678 12.552 1.00 90.25 138 PHE A C 1
ATOM 1022 O O . PHE A 1 138 ? -1.644 -1.994 13.055 1.00 90.25 138 PHE A O 1
ATOM 1029 N N . ASP A 1 139 ? -2.617 -3.995 12.685 1.00 88.25 139 ASP A N 1
ATOM 1030 C CA . ASP A 1 139 ? -1.573 -4.816 13.294 1.00 88.25 139 ASP A CA 1
ATOM 1031 C C . ASP A 1 139 ? -1.356 -6.062 12.432 1.00 88.25 139 ASP A C 1
ATOM 1033 O O . ASP A 1 139 ? -2.321 -6.676 11.983 1.00 88.25 139 ASP A O 1
ATOM 1037 N N . PHE A 1 140 ? -0.102 -6.431 12.171 1.00 90.50 140 PHE A N 1
ATOM 1038 C CA . PHE A 1 140 ? 0.213 -7.661 11.443 1.00 90.50 140 PHE A CA 1
ATOM 1039 C C . PHE A 1 140 ? 0.449 -8.782 12.448 1.00 90.50 140 PHE A C 1
ATOM 1041 O O . PHE A 1 140 ? 1.413 -8.757 13.212 1.00 90.50 140 PHE A O 1
ATOM 1048 N N . THR A 1 141 ? -0.423 -9.785 12.427 1.00 90.75 141 THR A N 1
ATOM 1049 C CA . THR A 1 141 ? -0.413 -10.886 13.398 1.00 90.75 141 THR A CA 1
ATOM 1050 C C . THR A 1 141 ? -0.033 -12.223 12.772 1.00 90.75 141 THR A C 1
ATOM 1052 O O . THR A 1 141 ? 0.465 -13.096 13.481 1.00 90.75 141 THR A O 1
ATOM 1055 N N . GLN A 1 142 ? -0.201 -12.378 11.457 1.00 93.06 142 GLN A N 1
ATOM 1056 C CA . GLN A 1 142 ? 0.100 -13.601 10.709 1.00 93.06 142 GLN A CA 1
ATOM 1057 C C . GLN A 1 142 ? 1.110 -13.329 9.597 1.00 93.06 142 GLN A C 1
ATOM 1059 O O . GLN A 1 142 ? 1.048 -12.296 8.924 1.00 93.06 142 GLN A O 1
ATOM 1064 N N . MET A 1 143 ? 2.000 -14.289 9.368 1.00 95.88 143 MET A N 1
ATOM 1065 C CA . MET A 1 143 ? 2.942 -14.303 8.259 1.00 95.88 143 MET A CA 1
ATOM 1066 C C . MET A 1 143 ? 2.836 -15.620 7.501 1.00 95.88 143 MET A C 1
ATOM 1068 O O . MET A 1 143 ? 2.819 -16.704 8.080 1.00 95.88 143 MET A O 1
ATOM 1072 N N . GLN A 1 144 ? 2.843 -15.511 6.180 1.00 96.69 144 GLN A N 1
ATOM 1073 C CA . GLN A 1 144 ? 2.877 -16.626 5.255 1.00 96.69 144 GLN A CA 1
ATOM 1074 C C . GLN A 1 144 ? 4.040 -16.437 4.280 1.00 96.69 144 GLN A C 1
ATOM 1076 O O . GLN A 1 144 ? 4.193 -15.369 3.681 1.00 96.69 14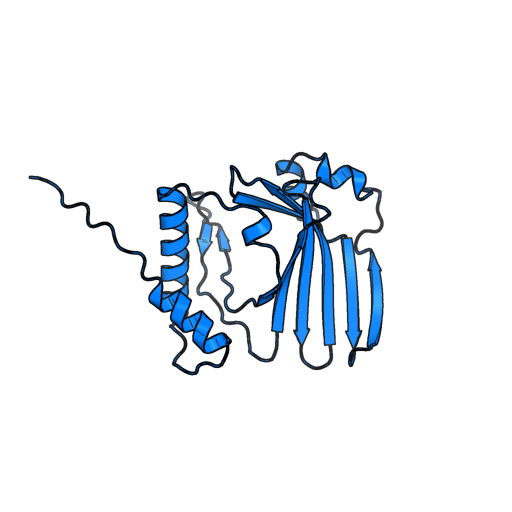4 GLN A O 1
ATOM 1081 N N . ILE A 1 145 ? 4.836 -17.487 4.087 1.00 96.75 145 ILE A N 1
ATOM 1082 C CA . ILE A 1 145 ? 5.889 -17.538 3.070 1.00 96.75 145 ILE A CA 1
ATOM 1083 C C . ILE A 1 145 ? 5.548 -18.665 2.106 1.00 96.75 145 ILE A C 1
ATOM 1085 O O . ILE A 1 145 ? 5.270 -19.793 2.521 1.00 96.75 145 ILE A O 1
ATOM 1089 N N . SER A 1 146 ? 5.557 -18.360 0.812 1.00 97.06 146 SER A N 1
ATOM 1090 C CA . SER A 1 146 ? 5.369 -19.352 -0.245 1.00 97.06 146 SER A CA 1
ATOM 1091 C C . SER A 1 146 ? 6.556 -19.368 -1.199 1.00 97.06 146 SER A C 1
ATOM 1093 O O . SER A 1 146 ? 7.090 -18.315 -1.541 1.00 97.06 146 SER A O 1
ATOM 1095 N N . LEU A 1 147 ? 6.937 -20.561 -1.650 1.00 96.56 147 LEU A N 1
ATOM 1096 C CA . LEU A 1 147 ? 7.945 -20.794 -2.679 1.00 96.56 147 LEU A CA 1
ATOM 1097 C C . LEU A 1 147 ? 7.295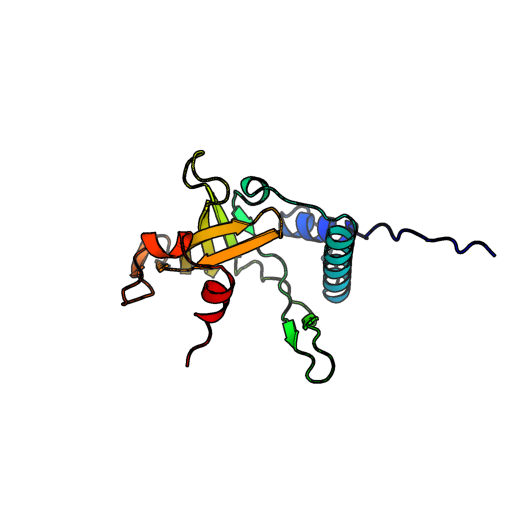 -21.584 -3.818 1.00 96.56 147 LEU A C 1
ATOM 1099 O O . LEU A 1 147 ? 6.709 -22.636 -3.570 1.00 96.56 147 LEU A O 1
ATOM 1103 N N . LEU A 1 148 ? 7.376 -21.086 -5.056 1.00 92.44 148 LEU A N 1
ATOM 1104 C CA . LEU A 1 148 ? 6.754 -21.728 -6.230 1.00 92.44 148 LEU A CA 1
ATOM 1105 C C . LEU A 1 148 ? 5.264 -22.048 -5.994 1.00 92.44 148 LEU A C 1
ATOM 1107 O O . LEU A 1 148 ? 4.786 -23.143 -6.288 1.00 92.44 148 LEU A O 1
ATOM 1111 N N . SER A 1 149 ? 4.546 -21.094 -5.394 1.00 88.00 149 SER A N 1
ATOM 1112 C CA . SER A 1 149 ? 3.126 -21.209 -5.020 1.00 88.00 149 SER A CA 1
ATOM 1113 C C . SER A 1 149 ? 2.802 -22.266 -3.954 1.00 88.00 149 SER A C 1
ATOM 1115 O O . SER A 1 149 ? 1.630 -22.472 -3.645 1.00 88.00 149 SER A O 1
ATOM 1117 N N . ARG A 1 150 ? 3.805 -22.910 -3.344 1.00 95.12 150 ARG A N 1
ATOM 1118 C CA . ARG A 1 150 ? 3.624 -23.795 -2.185 1.00 95.12 150 ARG A CA 1
ATOM 1119 C C . ARG A 1 150 ? 3.907 -23.030 -0.905 1.00 95.12 150 ARG A C 1
ATOM 1121 O O . ARG A 1 150 ? 4.951 -22.396 -0.784 1.00 95.12 150 ARG A O 1
ATOM 1128 N N . VAL A 1 151 ? 2.990 -23.102 0.050 1.00 96.62 151 VAL A N 1
ATOM 1129 C CA . VAL A 1 151 ? 3.174 -22.497 1.372 1.00 96.62 151 VAL A CA 1
ATOM 1130 C C . VAL A 1 151 ? 4.212 -23.309 2.136 1.00 96.62 151 VAL A C 1
ATOM 1132 O O . VAL A 1 151 ? 3.990 -24.485 2.407 1.00 96.62 151 VAL A O 1
ATOM 1135 N N . VAL A 1 152 ? 5.347 -22.691 2.454 1.00 97.12 152 VAL A N 1
ATOM 1136 C CA . VAL A 1 152 ? 6.441 -23.320 3.219 1.00 97.12 152 VAL A CA 1
ATOM 1137 C C . VAL A 1 152 ? 6.443 -22.878 4.679 1.00 97.12 152 VAL A C 1
ATOM 1139 O O . VAL A 1 152 ? 7.017 -23.548 5.529 1.00 97.12 152 VAL A O 1
ATOM 1142 N N . TYR A 1 153 ? 5.779 -21.761 4.974 1.00 96.31 153 TYR A N 1
ATOM 1143 C CA . TYR A 1 153 ? 5.586 -21.261 6.325 1.00 96.31 153 TYR A CA 1
ATOM 1144 C C . TYR A 1 153 ? 4.242 -20.547 6.425 1.00 96.31 153 TYR A C 1
ATOM 1146 O O . TYR A 1 153 ? 3.870 -19.775 5.536 1.00 96.31 153 TYR A O 1
ATOM 1154 N N . ASN A 1 154 ? 3.530 -20.800 7.516 1.00 95.31 154 ASN A N 1
ATOM 1155 C CA . ASN A 1 154 ? 2.332 -20.079 7.911 1.00 95.31 154 ASN A CA 1
ATOM 1156 C C . ASN A 1 154 ? 2.293 -20.060 9.438 1.00 95.31 154 ASN A C 1
ATOM 1158 O O . ASN A 1 154 ? 2.207 -21.121 10.059 1.00 95.31 154 ASN A O 1
ATOM 1162 N N . GLY A 1 155 ? 2.417 -18.884 10.037 1.00 93.00 155 GLY A N 1
ATOM 1163 C CA . GLY A 1 155 ? 2.537 -18.772 11.482 1.00 93.00 155 GLY A CA 1
ATOM 1164 C C . GLY A 1 155 ? 2.247 -17.376 12.003 1.00 93.00 155 GLY A C 1
ATOM 1165 O O . GLY A 1 155 ? 2.227 -16.391 11.263 1.00 93.00 155 GLY A O 1
ATOM 1166 N N . GLN A 1 156 ? 2.037 -17.308 13.315 1.00 90.12 156 GLN A N 1
ATOM 1167 C CA . GLN A 1 156 ? 1.841 -16.048 14.017 1.00 90.12 156 GLN A CA 1
ATOM 1168 C C . GLN A 1 156 ? 3.178 -15.322 14.176 1.00 90.12 156 GLN A C 1
ATOM 1170 O O . GLN A 1 156 ? 4.188 -15.934 14.515 1.00 90.12 156 GLN A O 1
ATOM 1175 N N . ILE A 1 157 ? 3.177 -14.006 13.963 1.00 84.06 157 ILE A N 1
ATOM 1176 C CA . ILE A 1 157 ? 4.373 -13.161 14.121 1.00 84.06 157 ILE A CA 1
ATOM 1177 C C . ILE A 1 157 ? 4.615 -12.843 15.603 1.00 84.06 157 ILE A C 1
ATOM 1179 O O . ILE A 1 157 ? 5.754 -12.688 16.036 1.00 84.06 157 ILE A O 1
ATOM 1183 N N . ARG A 1 158 ? 3.542 -12.743 16.400 1.00 70.31 158 ARG A N 1
ATOM 1184 C CA . ARG A 1 158 ? 3.600 -12.389 17.824 1.00 70.31 158 ARG A CA 1
ATOM 1185 C C . ARG A 1 158 ? 3.383 -13.627 18.696 1.00 70.31 158 ARG A C 1
ATOM 1187 O O . ARG A 1 158 ? 2.313 -14.219 18.667 1.00 70.31 158 ARG A O 1
ATOM 1194 N N . SER A 1 159 ? 4.363 -13.952 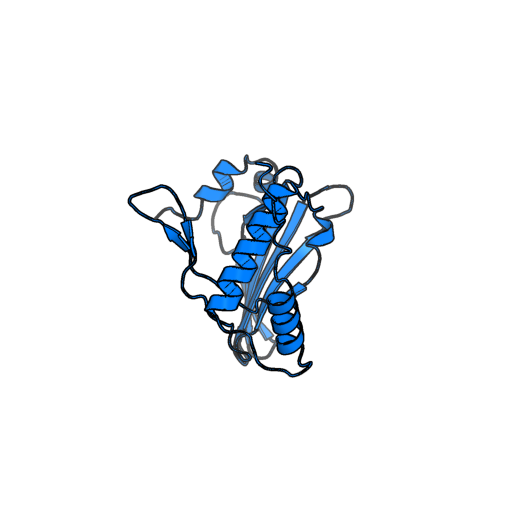19.540 1.00 49.94 159 SER A N 1
ATOM 1195 C CA . SER A 1 159 ? 4.296 -15.035 20.543 1.00 49.94 159 SER A CA 1
ATOM 1196 C C . SER A 1 159 ? 3.595 -14.637 21.864 1.00 49.94 159 SER A C 1
ATOM 1198 O O . SER A 1 159 ? 3.810 -15.280 22.888 1.00 49.94 159 SER A O 1
ATOM 1200 N N . GLY A 1 160 ? 2.776 -13.573 21.909 1.00 48.81 160 GLY A N 1
ATOM 1201 C CA . GLY A 1 160 ? 2.345 -12.985 23.189 1.00 48.81 160 GLY A CA 1
ATOM 1202 C C . GLY A 1 160 ? 0.964 -12.318 23.234 1.00 48.81 160 GLY A C 1
ATOM 1203 O O . GLY A 1 160 ? 0.745 -11.290 22.607 1.00 48.81 160 GLY A O 1
ATOM 1204 N N . LYS A 1 161 ? 0.090 -12.897 24.073 1.00 49.12 161 LYS A N 1
ATOM 1205 C CA . LYS A 1 161 ? -1.004 -12.355 24.924 1.00 49.12 161 LYS A CA 1
ATOM 1206 C C . LYS A 1 161 ? -2.042 -11.338 24.415 1.00 49.12 161 LYS A C 1
ATOM 1208 O O . LYS A 1 161 ? -3.040 -11.181 25.113 1.00 49.12 161 LYS A O 1
ATOM 1213 N N . VAL A 1 162 ? -1.908 -10.698 23.259 1.00 52.84 162 VAL A N 1
ATOM 1214 C CA . VAL A 1 162 ? -2.956 -9.795 22.747 1.00 52.84 162 VAL A CA 1
ATOM 1215 C C . VAL A 1 162 ? -3.810 -10.561 21.741 1.00 52.84 162 VAL A C 1
ATOM 1217 O O . VAL A 1 162 ? -3.480 -10.667 20.563 1.00 52.84 162 VAL A O 1
ATOM 1220 N N . GLN A 1 163 ? -4.888 -11.177 22.231 1.00 55.34 163 GLN A N 1
ATOM 1221 C CA . GLN A 1 163 ? -5.889 -11.814 21.371 1.00 55.34 163 GLN A CA 1
ATOM 1222 C C . GLN A 1 163 ? -6.572 -10.743 20.504 1.00 55.34 163 GLN A C 1
ATOM 1224 O O . GLN A 1 163 ? -6.811 -9.632 20.973 1.00 55.34 163 GLN A O 1
ATOM 1229 N N . ASN A 1 164 ? -6.940 -11.087 19.263 1.00 53.81 164 ASN A N 1
ATOM 1230 C CA . ASN A 1 164 ? -7.630 -10.211 18.294 1.00 53.81 164 ASN A CA 1
ATOM 1231 C C . ASN A 1 164 ? -8.811 -9.402 18.884 1.00 53.81 164 ASN A C 1
ATOM 1233 O O . ASN A 1 164 ? -9.131 -8.332 18.372 1.00 53.81 164 ASN A O 1
ATOM 1237 N N . GLY A 1 165 ? -9.447 -9.892 19.957 1.00 55.97 165 GLY A N 1
ATOM 1238 C CA . GLY A 1 165 ? -10.526 -9.197 20.668 1.00 55.97 165 GLY A CA 1
ATOM 1239 C C . GLY A 1 165 ? -10.121 -7.882 21.351 1.00 55.97 165 GLY A C 1
ATOM 1240 O O . GLY A 1 165 ? -10.988 -7.049 21.606 1.00 55.97 165 GLY A O 1
ATOM 1241 N N . ASP A 1 166 ? -8.831 -7.652 21.610 1.00 68.69 166 ASP A N 1
ATOM 1242 C CA . ASP A 1 166 ? -8.351 -6.424 22.258 1.00 68.69 166 ASP A CA 1
ATOM 1243 C C . ASP A 1 166 ? -8.078 -5.291 21.242 1.00 68.69 166 ASP A C 1
ATOM 1245 O O . ASP A 1 166 ? -8.409 -4.131 21.483 1.00 68.69 166 ASP A O 1
ATOM 1249 N N . PHE A 1 167 ? -7.600 -5.615 20.031 1.00 79.00 167 PHE A N 1
ATOM 1250 C CA . PHE A 1 167 ? -7.215 -4.621 19.011 1.00 79.00 167 PHE A CA 1
ATOM 1251 C C . PHE A 1 167 ? -8.327 -3.605 18.689 1.00 79.00 167 PHE A C 1
ATOM 1253 O O . PHE A 1 167 ? -8.089 -2.398 18.612 1.00 79.00 167 PHE A O 1
ATOM 1260 N N . TYR A 1 168 ? -9.569 -4.070 18.527 1.00 78.81 168 TYR A N 1
ATOM 1261 C CA . TYR A 1 168 ? -10.685 -3.194 18.159 1.00 78.81 168 TYR A CA 1
ATOM 1262 C C . TYR A 1 168 ? -11.164 -2.284 19.292 1.00 78.81 168 TYR A C 1
ATOM 1264 O O . TYR A 1 168 ? -11.802 -1.260 19.008 1.00 78.81 168 TYR A O 1
ATOM 1272 N N . ASN A 1 169 ? -10.839 -2.626 20.536 1.00 75.69 169 ASN A N 1
ATOM 1273 C CA . ASN A 1 169 ? -11.231 -1.887 21.732 1.00 75.69 169 ASN A CA 1
ATOM 1274 C C . ASN A 1 169 ? -10.137 -0.916 22.202 1.00 75.69 169 ASN A C 1
ATOM 1276 O O . ASN A 1 169 ? -10.430 0.031 22.931 1.00 75.69 169 ASN A O 1
ATOM 1280 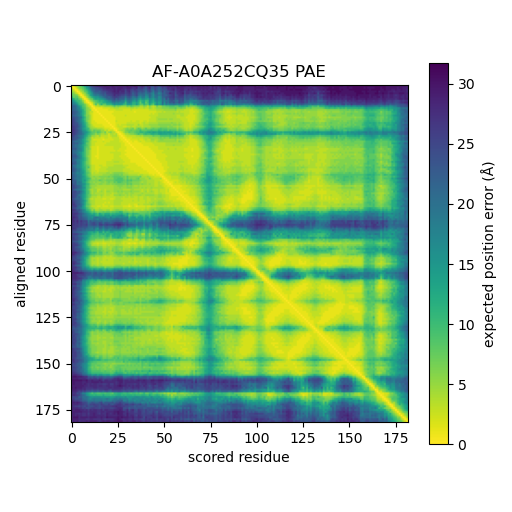N N . GLN A 1 170 ? -8.903 -1.071 21.716 1.00 72.75 170 GLN A N 1
ATOM 1281 C CA . GLN A 1 170 ? -7.800 -0.179 22.054 1.00 72.75 170 GLN A CA 1
ATOM 1282 C C . GLN A 1 170 ? -7.915 1.216 21.395 1.00 72.75 170 GLN A C 1
ATOM 1284 O O . GLN A 1 170 ? -8.349 1.360 20.239 1.00 72.75 170 GLN A O 1
ATOM 1289 N N . PRO A 1 171 ? -7.500 2.282 22.108 1.00 64.81 171 PRO A N 1
ATOM 1290 C CA . PRO A 1 171 ? -7.382 3.617 21.540 1.00 64.81 171 PRO A CA 1
ATOM 1291 C C . PRO A 1 171 ? -6.188 3.692 20.571 1.00 64.81 171 PRO A C 1
ATOM 1293 O O . PRO A 1 171 ? -5.077 3.265 20.870 1.00 64.81 171 PRO A O 1
ATOM 1296 N N . ILE A 1 172 ? -6.400 4.305 19.405 1.00 60.06 172 ILE A N 1
ATOM 1297 C CA . ILE A 1 172 ? -5.425 4.346 18.296 1.00 60.06 172 ILE A CA 1
ATOM 1298 C C . ILE A 1 172 ? -4.053 4.968 18.622 1.00 60.06 172 ILE A C 1
ATOM 1300 O O . ILE A 1 172 ? -3.069 4.482 18.062 1.00 60.06 172 ILE A O 1
ATOM 1304 N N . PRO A 1 173 ? -3.910 5.962 19.527 1.00 55.09 173 PRO A N 1
ATOM 1305 C CA . PRO A 1 173 ? -2.585 6.422 19.947 1.00 55.09 173 PRO A CA 1
ATOM 1306 C C . PRO A 1 173 ? -1.693 5.284 20.468 1.00 55.09 173 PRO A C 1
ATOM 1308 O O . PRO A 1 173 ? -0.493 5.288 20.205 1.00 55.09 173 PRO A O 1
ATOM 1311 N N . LEU A 1 174 ? -2.283 4.273 21.117 1.00 46.69 174 LEU A N 1
ATOM 1312 C CA . LEU A 1 174 ? -1.574 3.116 21.665 1.00 46.69 174 LEU A CA 1
ATOM 1313 C C . LEU A 1 174 ? -1.141 2.120 20.573 1.00 46.69 174 LEU A C 1
ATOM 1315 O O . LEU A 1 174 ? -0.039 1.579 20.626 1.00 46.69 174 LEU A O 1
ATOM 1319 N N . LEU A 1 175 ? -1.961 1.952 19.531 1.00 50.41 175 LEU A N 1
ATOM 1320 C CA . LEU A 1 175 ? -1.676 1.068 18.393 1.00 50.41 175 LEU A CA 1
ATOM 1321 C C . LEU A 1 175 ? -0.512 1.584 17.527 1.00 50.41 175 LEU A C 1
ATOM 1323 O O . LEU A 1 175 ? 0.211 0.795 16.929 1.00 50.41 175 LEU A O 1
ATOM 1327 N N . SER A 1 176 ? -0.286 2.904 17.502 1.00 37.88 176 SER A N 1
ATOM 1328 C CA . SER A 1 176 ? 0.810 3.529 16.740 1.00 37.88 176 SER A CA 1
ATOM 1329 C C . SER A 1 176 ? 2.203 3.394 17.381 1.00 37.88 176 SER A C 1
ATOM 1331 O O . SER A 1 176 ? 3.207 3.601 16.702 1.00 37.88 176 SER A O 1
ATOM 1333 N N . LEU A 1 177 ? 2.276 3.036 18.670 1.00 33.53 177 LEU A N 1
ATOM 1334 C CA . LEU A 1 177 ? 3.516 3.001 19.462 1.00 33.53 177 LEU A CA 1
ATOM 1335 C C . LEU A 1 177 ? 4.068 1.587 19.705 1.00 33.53 177 LEU A C 1
ATOM 1337 O O . LEU A 1 177 ? 5.234 1.449 20.057 1.00 33.53 177 LEU A O 1
ATOM 1341 N N . SER A 1 178 ? 3.292 0.531 19.449 1.00 35.34 178 SER A N 1
ATOM 1342 C CA . SER A 1 178 ? 3.743 -0.861 19.634 1.00 35.34 178 SER A CA 1
ATOM 1343 C C . SER A 1 178 ? 4.789 -1.329 18.600 1.00 35.34 178 SER A C 1
ATOM 1345 O O . SER A 1 178 ? 5.259 -2.461 18.692 1.00 35.34 178 SER A O 1
ATOM 1347 N N . GLY A 1 179 ? 5.138 -0.500 17.610 1.00 34.72 179 GLY A N 1
ATOM 1348 C CA . GLY A 1 179 ? 6.132 -0.809 16.573 1.00 34.72 179 GLY A CA 1
ATOM 1349 C C . GLY A 1 179 ? 7.563 -0.344 16.874 1.00 34.72 179 GLY A C 1
ATOM 1350 O O . GLY A 1 179 ? 8.442 -0.568 16.048 1.00 34.72 179 GLY A O 1
ATOM 1351 N N . TYR A 1 180 ? 7.802 0.311 18.015 1.00 31.83 180 TYR A N 1
ATOM 1352 C CA . TYR A 1 180 ? 9.120 0.820 18.410 1.00 31.83 180 TYR A CA 1
ATOM 1353 C C . TYR A 1 180 ? 9.382 0.537 19.893 1.00 31.83 180 TYR A C 1
ATOM 1355 O O . TYR A 1 180 ? 9.351 1.440 20.724 1.00 31.83 180 TYR A O 1
ATOM 1363 N N . SER A 1 181 ? 9.622 -0.726 20.228 1.00 27.06 181 SER A N 1
ATOM 1364 C CA . SER A 1 181 ? 10.298 -1.084 21.474 1.00 27.06 181 SER A CA 1
ATOM 1365 C C . SER A 1 181 ? 11.358 -2.138 21.170 1.00 27.06 181 SER A C 1
ATOM 1367 O O . SER A 1 181 ? 11.088 -3.336 21.235 1.00 27.06 181 SER A O 1
ATOM 1369 N N . GLU A 1 182 ? 12.537 -1.657 20.790 1.00 31.31 182 GLU A N 1
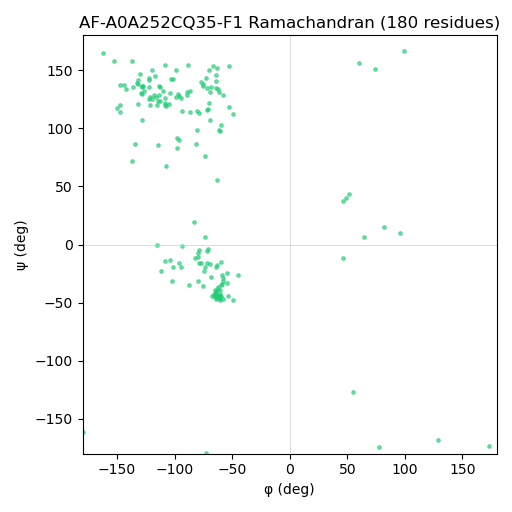ATOM 1370 C CA . GLU A 1 182 ? 13.812 -2.229 21.228 1.00 31.31 182 GLU A CA 1
ATOM 1371 C C . GLU A 1 182 ? 14.502 -1.175 22.095 1.00 31.31 182 GLU A C 1
ATOM 1373 O O . GLU A 1 182 ? 14.429 0.022 21.716 1.00 31.31 182 GLU A O 1
#

Foldseek 3Di:
DDDDPPPPPQPCVLVVQLVCVLVVVDDDHDALQSVLSSVVSVVVVCVVVVDFDFVVVQADKDWDFKDWDWDQDPPDRDTDTHSIDGDDPQWTWMKHWDDDDPVQGFKTKIKIWIHHPQKIKIWMFIWGADRSVRDIFTDTFWIWIGGNNHTPDIDTPDPDDDDNVVVVVDDRVVSVPPVDDD

Radius of gyration: 19.24 Å; Cα contacts (8 Å, |Δi|>4): 283; chains: 1; bounding box: 37×69×47 Å

Nearest PDB structures (foldseek):
  2pcs-assembly1_A  TM=3.469E-01  e=6.220E+00  Geobacillus kaustophilus HT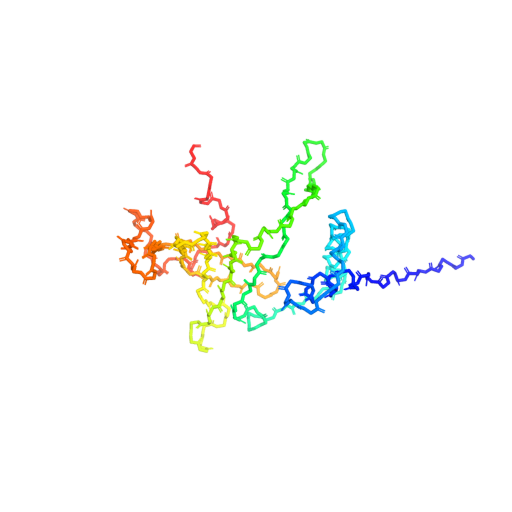A426
  7uqm-assembly1_A-2  TM=3.112E-01  e=5.265E+00  Papaver somniferum
  8k7u-assembly1_A  TM=3.756E-01  e=6.950E+00  Blautia pseudococcoides
  8k1a-assembly1_C  TM=3.984E-01  e=9.174E+00  Blautia pseudococcoides

Sequence (182 aa):
MTADVTTATPDFAALSQAAATYRGEGGKLPSASLMVDALLAAEKAAKQQRLTYNFDSLVGKWRLCFATGTRKVRKRGGIVLGKGLYMPKFAAAHISFSASSEQDLGRGEIGNQVQVGPVLVKLTGPAKYLGKKNLLAFDFTQMQISLLSRVVYNGQIRSGKVQNGDFYNQPIPLLSLSGYSE

Secondary structure (DSSP, 8-state):
-----------THHHHHHHHHHHT---PPPPHHHHHHHHHHHHHHHHHTT----GGGT-EEEE--EE--EEE-TTSS-EEE-S-EEPPTTEEEEEEEEE--TTSTTEEEEEEEEEETTEEEEEEEEEEEEGGGTEEEE---EEEEEETTEEEEEEES--SS--HHHHTTS-HHHHTTTT---

Solvent-accessible surface area (backbone atoms only — not comparable to full-atom values): 10758 Å² total; per-residue (Å²): 140,83,81,81,79,77,78,74,73,63,62,54,61,56,57,52,47,39,50,40,37,75,73,65,76,49,80,78,74,64,54,47,63,57,49,50,52,35,52,52,40,50,53,51,51,40,58,75,69,61,67,67,54,58,59,74,80,58,48,44,80,43,73,56,56,67,49,62,54,74,44,74,42,92,88,53,101,47,76,43,75,44,72,45,48,72,50,52,89,67,44,50,34,34,42,31,32,44,75,54,63,88,87,38,84,35,37,26,36,37,35,44,33,42,32,50,80,58,40,36,43,36,36,29,29,51,27,41,42,41,37,98,74,70,42,77,48,65,50,74,44,35,40,36,35,25,51,77,87,39,78,78,43,75,45,67,70,64,97,67,95,74,55,79,82,49,67,83,72,52,63,65,79,60,63,72,51,74,84,71,81,131

pLDDT: mean 78.54, std 18.75, range [27.06, 97.12]